Prot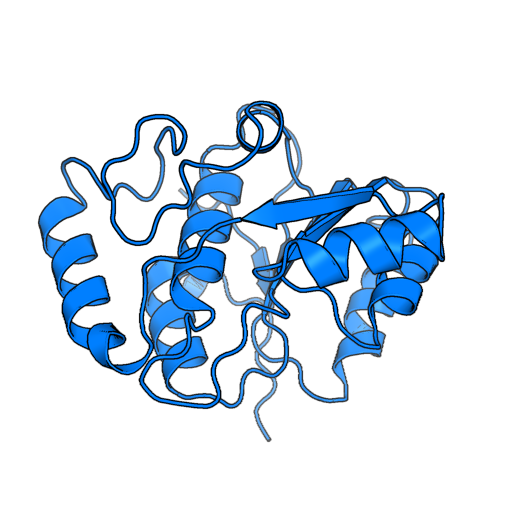ein AF-A0A0V0H587-F1 (afdb_monomer)

Mean predicted aligned error: 6.66 Å

Organism: Solanum chacoense (NCBI:txid4108)

Structure (mmCIF, N/CA/C/O backbone):
data_AF-A0A0V0H587-F1
#
_entry.id   AF-A0A0V0H587-F1
#
loop_
_atom_site.group_PDB
_atom_site.id
_atom_site.type_symbol
_atom_site.label_atom_id
_atom_site.label_alt_id
_atom_site.label_comp_id
_atom_site.label_asym_id
_atom_site.label_entity_id
_atom_site.label_seq_id
_atom_s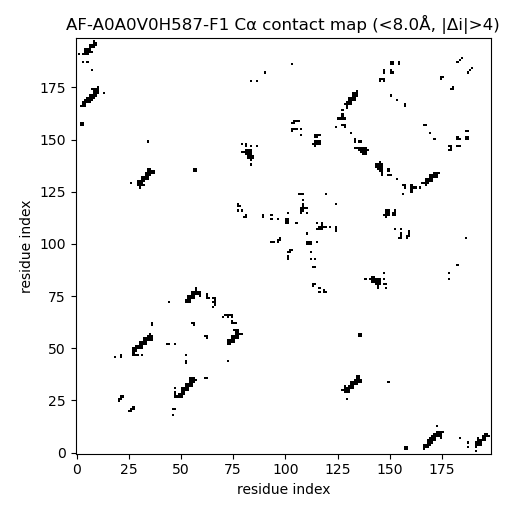ite.pdbx_PDB_ins_code
_atom_site.Cartn_x
_atom_site.Cartn_y
_atom_site.Cartn_z
_atom_site.occupancy
_atom_site.B_iso_or_equiv
_atom_site.auth_seq_id
_atom_site.auth_comp_id
_atom_site.auth_asym_id
_atom_site.auth_atom_id
_atom_site.pdbx_PDB_model_num
ATOM 1 N N . MET A 1 1 ? -12.923 -14.793 15.038 1.00 33.50 1 MET A N 1
ATOM 2 C CA . MET A 1 1 ? -12.479 -13.388 14.880 1.00 33.50 1 MET A CA 1
ATOM 3 C C . MET A 1 1 ? -10.941 -13.255 14.891 1.00 33.50 1 MET A C 1
ATOM 5 O O . MET A 1 1 ? -10.422 -12.288 15.423 1.00 33.50 1 MET A O 1
ATOM 9 N N . HIS A 1 2 ? -10.178 -14.203 14.321 1.00 40.53 2 HIS A N 1
ATOM 10 C CA . HIS A 1 2 ? -8.699 -14.188 14.331 1.00 40.53 2 HIS A CA 1
ATOM 11 C C . HIS A 1 2 ? -8.173 -14.490 12.919 1.00 40.53 2 HIS A C 1
ATOM 13 O O . HIS A 1 2 ? -7.944 -15.650 12.571 1.00 40.53 2 HIS A O 1
ATOM 19 N N . ARG A 1 3 ? -8.059 -13.468 12.065 1.00 47.78 3 ARG A N 1
ATOM 20 C CA . ARG A 1 3 ? -7.796 -13.643 10.622 1.00 47.78 3 ARG A CA 1
ATOM 21 C C . ARG A 1 3 ? -6.631 -12.812 10.081 1.00 47.78 3 ARG A C 1
ATOM 23 O O . ARG A 1 3 ? -6.662 -12.429 8.926 1.00 47.78 3 ARG A O 1
ATOM 30 N N . ILE A 1 4 ? -5.586 -12.566 10.869 1.00 46.72 4 ILE A N 1
ATOM 31 C CA . ILE A 1 4 ? -4.326 -12.048 10.319 1.00 46.72 4 ILE A CA 1
ATOM 32 C C . ILE A 1 4 ? -3.146 -12.780 10.979 1.00 46.72 4 ILE A C 1
ATOM 34 O O . ILE A 1 4 ? -3.256 -13.264 12.109 1.00 46.72 4 ILE A O 1
ATOM 38 N N . ARG A 1 5 ? -2.055 -12.988 10.237 1.00 48.75 5 ARG A N 1
ATOM 39 C CA . ARG A 1 5 ? -0.713 -13.208 10.793 1.00 48.75 5 ARG A CA 1
ATOM 40 C C . ARG A 1 5 ? 0.130 -12.039 10.303 1.00 48.75 5 ARG A C 1
ATOM 42 O O . ARG A 1 5 ? 0.472 -11.983 9.128 1.00 48.75 5 ARG A O 1
ATOM 49 N N . ILE A 1 6 ? 0.403 -11.099 11.194 1.00 48.78 6 ILE A N 1
ATOM 50 C CA . ILE A 1 6 ? 1.232 -9.935 10.911 1.00 48.78 6 ILE A CA 1
ATOM 51 C C . ILE A 1 6 ? 2.653 -10.226 11.362 1.00 48.78 6 ILE A C 1
ATOM 53 O O . ILE A 1 6 ? 2.891 -10.748 12.454 1.00 48.78 6 ILE A O 1
ATOM 57 N N . ILE A 1 7 ? 3.602 -9.881 10.502 1.00 49.56 7 ILE A N 1
ATOM 58 C CA . ILE A 1 7 ? 5.017 -9.846 10.844 1.00 49.56 7 ILE A CA 1
ATOM 59 C C . ILE A 1 7 ? 5.412 -8.369 10.746 1.00 49.56 7 ILE A C 1
ATOM 61 O O . ILE A 1 7 ? 5.624 -7.850 9.653 1.00 49.56 7 ILE A O 1
ATOM 65 N N . GLN A 1 8 ? 5.424 -7.671 11.885 1.00 42.44 8 GLN A N 1
ATOM 66 C CA . GLN A 1 8 ? 5.947 -6.304 11.991 1.00 42.44 8 GLN A CA 1
ATOM 67 C C . GLN A 1 8 ? 7.385 -6.337 12.505 1.00 42.44 8 GLN A C 1
ATOM 69 O O . GLN A 1 8 ? 7.787 -7.256 13.210 1.00 42.44 8 GLN A O 1
ATOM 74 N N . ASN A 1 9 ? 8.127 -5.288 12.170 1.00 37.44 9 ASN A N 1
ATOM 75 C CA . ASN A 1 9 ? 9.565 -5.121 12.352 1.00 37.44 9 ASN A CA 1
ATOM 76 C C . ASN A 1 9 ? 10.370 -6.036 11.452 1.00 37.44 9 ASN A C 1
ATOM 78 O O . ASN A 1 9 ? 10.747 -7.149 11.823 1.00 37.44 9 ASN A O 1
ATOM 82 N N . ILE A 1 10 ? 10.776 -5.497 10.316 1.00 45.25 10 ILE A N 1
ATOM 83 C CA . ILE A 1 10 ? 12.059 -5.920 9.804 1.00 45.25 10 ILE A CA 1
ATOM 84 C C . ILE A 1 10 ? 12.853 -4.648 9.440 1.00 45.25 10 ILE A C 1
ATOM 86 O O . ILE A 1 10 ? 12.312 -3.605 9.078 1.00 45.25 10 ILE A O 1
ATOM 90 N N . CYS A 1 11 ? 14.150 -4.658 9.677 1.00 32.50 11 CYS A N 1
ATOM 91 C CA . CYS A 1 11 ? 15.081 -3.689 9.115 1.00 32.50 11 CYS A CA 1
ATOM 92 C C . CYS A 1 11 ? 16.380 -4.442 8.920 1.00 32.50 11 CYS A C 1
ATOM 94 O O . CYS A 1 11 ? 16.818 -5.129 9.848 1.00 32.50 11 CYS A O 1
ATOM 96 N N . LEU A 1 12 ? 16.905 -4.369 7.691 1.00 34.72 12 LEU A N 1
ATOM 97 C CA . LEU A 1 12 ? 18.164 -4.922 7.164 1.00 34.72 12 LEU A CA 1
ATOM 98 C C . LEU A 1 12 ? 18.394 -6.442 7.322 1.00 34.72 12 LEU A C 1
ATOM 100 O O . LEU A 1 12 ? 19.061 -7.060 6.503 1.00 34.72 12 LEU A O 1
ATOM 104 N N . THR A 1 13 ? 17.736 -7.097 8.274 1.00 40.59 13 THR A N 1
ATOM 105 C CA . THR A 1 13 ? 17.520 -8.549 8.361 1.00 40.59 13 THR A CA 1
ATOM 106 C C . THR A 1 13 ? 16.272 -8.999 7.567 1.00 40.59 13 THR A C 1
ATOM 108 O O . THR A 1 13 ? 16.015 -10.199 7.455 1.00 40.59 13 THR A O 1
ATOM 111 N N . GLN A 1 14 ? 15.543 -8.038 6.966 1.00 49.62 14 GLN A N 1
ATOM 112 C CA . GLN A 1 14 ? 14.293 -8.113 6.172 1.00 49.62 14 GLN A CA 1
ATOM 113 C C . GLN A 1 14 ? 14.262 -9.216 5.115 1.00 49.62 14 GLN A C 1
ATOM 115 O O . GLN A 1 14 ? 13.432 -10.129 5.185 1.00 49.62 14 GLN A O 1
ATOM 120 N N . ILE A 1 15 ? 15.188 -9.144 4.155 1.00 57.91 15 ILE A N 1
ATOM 121 C CA . ILE A 1 15 ? 15.193 -10.021 2.985 1.00 57.91 15 ILE A CA 1
ATOM 122 C C . ILE A 1 15 ? 15.230 -11.470 3.439 1.00 57.91 15 ILE A C 1
ATOM 124 O O . ILE A 1 15 ? 14.500 -12.270 2.891 1.00 57.91 15 ILE A O 1
ATOM 128 N N . SER A 1 16 ? 15.984 -11.810 4.487 1.00 57.97 16 SER A N 1
ATOM 129 C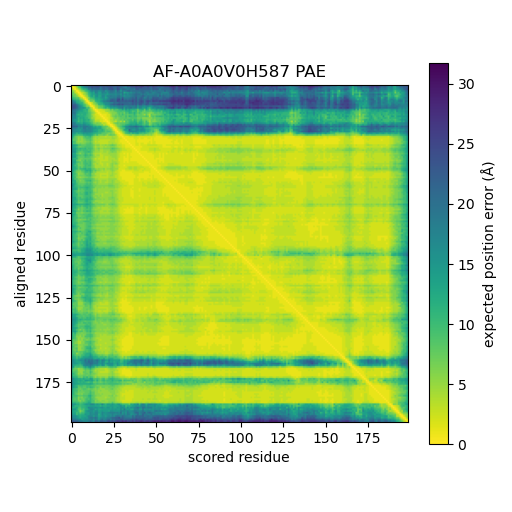 CA . SER A 1 16 ? 16.143 -13.198 4.928 1.00 57.97 16 SER A CA 1
ATOM 130 C C . SER A 1 16 ? 14.834 -13.874 5.356 1.00 57.97 16 SER A C 1
ATOM 132 O O . SER A 1 16 ? 14.651 -15.042 5.046 1.00 57.97 16 SER A O 1
ATOM 134 N N . ASN A 1 17 ? 13.893 -13.180 6.008 1.00 59.91 17 ASN A N 1
ATOM 135 C CA . ASN A 1 17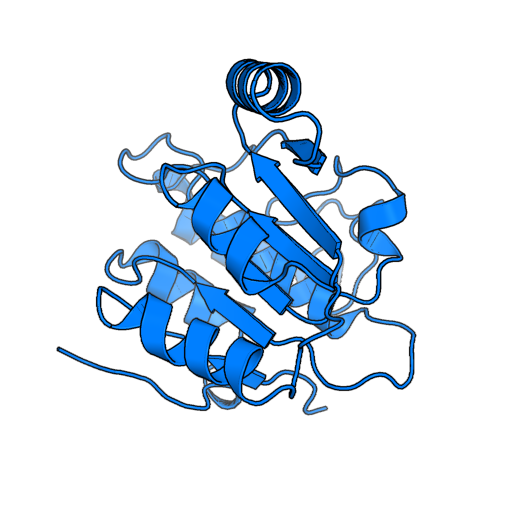 ? 12.627 -13.789 6.443 1.00 59.91 17 ASN A CA 1
ATOM 136 C C . ASN A 1 17 ? 11.626 -13.906 5.292 1.00 59.91 17 ASN A C 1
ATOM 138 O O . ASN A 1 17 ? 10.974 -14.942 5.154 1.00 59.91 17 ASN A O 1
ATOM 142 N N . ILE A 1 18 ? 11.537 -12.869 4.454 1.00 64.81 18 ILE A N 1
ATOM 143 C CA . ILE A 1 18 ? 10.732 -12.897 3.228 1.00 64.81 18 ILE A CA 1
ATOM 144 C C . ILE A 1 18 ? 11.288 -13.985 2.294 1.00 64.81 18 ILE A C 1
ATOM 146 O O . ILE A 1 18 ? 10.556 -14.882 1.882 1.00 64.81 18 ILE A O 1
ATOM 150 N N . LEU A 1 19 ? 12.605 -13.999 2.083 1.00 64.81 19 LEU A N 1
ATOM 151 C CA . LEU A 1 19 ? 13.360 -15.040 1.387 1.00 64.81 19 LEU A CA 1
ATOM 152 C C . LEU A 1 19 ? 13.107 -16.408 2.009 1.00 64.81 19 LEU A C 1
ATOM 154 O O . LEU A 1 19 ? 12.861 -17.332 1.261 1.00 64.81 19 LEU A O 1
ATOM 158 N N . LEU A 1 20 ? 13.113 -16.578 3.335 1.00 63.91 20 LEU A N 1
ATOM 159 C CA . LEU A 1 20 ? 12.808 -17.866 3.971 1.00 63.91 20 LEU A CA 1
ATOM 160 C C . LEU A 1 20 ? 11.366 -18.311 3.697 1.00 63.91 20 LEU A C 1
ATOM 162 O O . LEU A 1 20 ? 11.130 -19.507 3.538 1.00 63.91 20 LEU A O 1
ATOM 166 N N . MET A 1 21 ? 10.404 -17.387 3.633 1.00 66.69 21 MET A N 1
ATOM 167 C CA . MET A 1 21 ? 9.012 -17.712 3.310 1.00 66.69 21 MET A CA 1
ATOM 168 C C . MET A 1 21 ? 8.829 -18.094 1.835 1.00 66.69 21 MET A C 1
ATOM 170 O O . MET A 1 21 ? 8.158 -19.088 1.551 1.00 66.69 21 MET A O 1
ATOM 174 N N . PHE A 1 22 ? 9.483 -17.381 0.916 1.00 67.25 22 PHE A N 1
ATOM 175 C CA . PHE A 1 22 ? 9.479 -17.715 -0.512 1.00 67.25 22 PHE A CA 1
ATOM 176 C C . PHE A 1 22 ? 10.338 -18.960 -0.832 1.00 67.25 22 PHE A C 1
ATOM 178 O O . PHE A 1 22 ? 9.916 -19.822 -1.597 1.00 67.25 22 PHE A O 1
ATOM 185 N N . SER A 1 23 ? 11.491 -19.133 -0.177 1.00 62.59 23 SER A N 1
ATOM 186 C CA . SER A 1 23 ? 12.453 -20.235 -0.370 1.00 62.59 23 SER A CA 1
ATOM 187 C C . SER A 1 23 ? 11.968 -21.570 0.191 1.00 62.59 23 SER A C 1
ATOM 189 O O . SER A 1 23 ? 12.273 -22.613 -0.383 1.00 62.59 23 SER A O 1
ATOM 191 N N . LYS A 1 24 ? 11.183 -21.577 1.277 1.00 60.19 24 LYS A N 1
ATOM 192 C CA . LYS A 1 24 ? 10.608 -22.816 1.834 1.00 60.19 24 LYS A CA 1
ATOM 193 C C . LYS A 1 24 ? 9.411 -23.358 1.035 1.00 60.19 24 LYS A C 1
ATOM 195 O O . LYS A 1 24 ? 8.731 -24.251 1.531 1.00 60.19 24 LYS A O 1
ATOM 200 N N . ASN A 1 25 ? 9.130 -22.832 -0.165 1.00 54.84 25 ASN A N 1
ATOM 201 C CA . ASN A 1 25 ? 7.957 -23.167 -0.990 1.00 54.84 25 ASN A CA 1
ATOM 202 C C . ASN A 1 25 ? 6.599 -22.965 -0.290 1.00 54.84 25 ASN A C 1
ATOM 204 O O . ASN A 1 25 ? 5.584 -23.472 -0.755 1.00 54.84 25 ASN A O 1
ATOM 208 N N . VAL A 1 26 ? 6.548 -22.213 0.816 1.00 59.09 26 VAL A N 1
ATOM 209 C CA . VAL A 1 26 ? 5.287 -21.937 1.529 1.00 59.09 26 VAL A CA 1
ATOM 210 C C . VAL A 1 26 ? 4.417 -20.963 0.728 1.00 59.09 26 VAL A C 1
ATOM 212 O O . VAL A 1 26 ? 3.196 -21.004 0.830 1.00 59.09 26 VAL A O 1
ATOM 215 N N . LEU A 1 27 ? 5.049 -20.108 -0.082 1.00 63.34 27 LEU A N 1
ATOM 216 C CA . LEU A 1 27 ? 4.415 -19.046 -0.866 1.00 63.34 27 LEU A CA 1
ATOM 217 C C . LEU A 1 27 ? 4.931 -18.986 -2.314 1.00 63.34 27 LEU A C 1
ATOM 219 O O . LEU A 1 27 ? 4.861 -17.941 -2.947 1.00 63.34 27 LEU A O 1
ATOM 223 N N . SER A 1 28 ? 5.473 -20.081 -2.859 1.00 62.69 28 SER A N 1
ATOM 224 C CA . SER A 1 28 ? 6.119 -20.071 -4.185 1.00 62.69 28 SER A CA 1
ATOM 225 C C . SER A 1 28 ? 5.179 -19.758 -5.360 1.00 62.69 28 SER A C 1
ATOM 227 O O . SER A 1 28 ? 5.668 -19.496 -6.449 1.00 62.69 28 SER A O 1
ATOM 229 N N . LEU A 1 29 ? 3.859 -19.742 -5.156 1.00 77.75 29 LEU A N 1
ATOM 230 C CA . LEU A 1 29 ? 2.848 -19.323 -6.140 1.00 77.75 29 LEU A CA 1
ATOM 231 C C . LEU A 1 29 ? 1.977 -18.166 -5.613 1.00 77.75 29 LEU A C 1
ATOM 233 O O . LEU A 1 29 ? 0.810 -18.051 -5.978 1.00 77.75 29 LEU A O 1
ATOM 237 N N . ALA A 1 30 ? 2.511 -17.344 -4.707 1.00 85.38 30 ALA A N 1
ATOM 238 C CA . ALA A 1 30 ? 1.736 -16.307 -4.038 1.00 85.38 30 ALA A CA 1
ATOM 239 C C . ALA A 1 30 ? 1.354 -15.149 -4.967 1.00 85.38 30 ALA A C 1
ATOM 241 O O . ALA A 1 30 ? 2.113 -14.740 -5.856 1.00 85.38 30 ALA A O 1
ATOM 242 N N . ILE A 1 31 ? 0.194 -14.562 -4.677 1.00 93.06 31 ILE A N 1
ATOM 243 C CA . ILE A 1 31 ? -0.192 -13.250 -5.190 1.00 93.06 31 ILE A CA 1
ATOM 244 C C . ILE A 1 31 ? 0.318 -12.190 -4.205 1.00 93.06 31 ILE A C 1
ATOM 246 O O . ILE A 1 31 ? -0.230 -12.019 -3.110 1.00 93.06 31 ILE A O 1
ATOM 250 N N . LEU A 1 32 ? 1.402 -11.516 -4.590 1.00 94.38 32 LEU A N 1
ATOM 251 C CA . LEU A 1 32 ? 2.105 -10.505 -3.806 1.00 94.38 32 LEU A CA 1
ATOM 252 C C . LEU A 1 32 ? 1.705 -9.101 -4.268 1.00 94.38 32 LEU A C 1
ATOM 254 O O . LEU A 1 32 ? 1.907 -8.746 -5.429 1.00 94.38 32 LEU A O 1
ATOM 258 N N . LEU A 1 33 ? 1.204 -8.294 -3.336 1.00 96.94 33 LEU A N 1
ATOM 259 C CA . LEU A 1 33 ? 1.049 -6.853 -3.509 1.00 96.94 33 LEU A CA 1
ATOM 260 C C . LEU A 1 33 ? 2.203 -6.118 -2.832 1.00 96.94 33 LEU A C 1
ATOM 262 O O . LEU A 1 33 ? 2.507 -6.394 -1.672 1.00 96.94 33 LEU A O 1
ATOM 266 N N . VAL A 1 34 ? 2.800 -5.151 -3.517 1.00 96.81 34 VAL A N 1
ATOM 267 C CA . VAL A 1 34 ? 3.817 -4.263 -2.951 1.00 96.81 34 VAL A CA 1
ATOM 268 C C . VAL A 1 34 ? 3.353 -2.818 -3.088 1.00 96.81 34 VAL A C 1
ATOM 270 O O . VAL A 1 34 ? 3.154 -2.326 -4.194 1.00 96.81 34 VAL A O 1
ATOM 273 N N . PHE A 1 35 ? 3.191 -2.122 -1.966 1.00 97.06 35 PHE A N 1
ATOM 274 C CA . PHE A 1 35 ? 3.089 -0.666 -1.961 1.00 97.06 35 PHE A CA 1
ATOM 275 C C . PHE A 1 35 ? 4.505 -0.091 -1.971 1.00 97.06 35 PHE A C 1
ATOM 277 O O . PHE A 1 35 ? 5.275 -0.388 -1.063 1.00 97.06 35 PHE A O 1
ATOM 284 N N . GLY A 1 36 ? 4.824 0.735 -2.960 1.00 95.62 36 GLY A N 1
ATOM 285 C CA . GLY A 1 36 ? 6.117 1.367 -3.204 1.00 95.62 36 GLY A CA 1
ATOM 286 C C . GLY A 1 36 ? 6.925 0.687 -4.311 1.00 95.62 36 GLY A C 1
ATOM 287 O O . GLY A 1 36 ? 7.143 -0.524 -4.296 1.00 95.62 36 GLY A O 1
ATOM 288 N N . LEU A 1 37 ? 7.430 1.494 -5.242 1.00 95.62 37 LEU A N 1
ATOM 289 C CA . LEU A 1 37 ? 8.528 1.156 -6.136 1.00 95.62 37 LEU A CA 1
ATOM 290 C C . LEU A 1 37 ? 9.823 1.716 -5.546 1.00 95.62 37 LEU A C 1
ATOM 292 O O . LEU A 1 37 ? 10.004 2.925 -5.385 1.00 95.62 37 LEU A O 1
ATOM 296 N N . THR A 1 38 ? 10.758 0.824 -5.243 1.00 90.25 38 THR A N 1
ATOM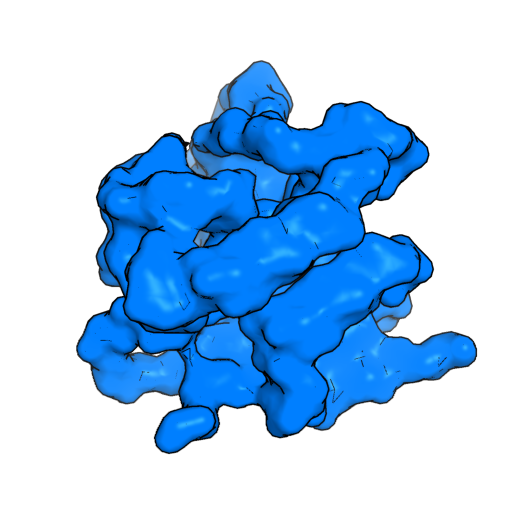 297 C CA . THR A 1 38 ? 12.064 1.173 -4.673 1.00 90.25 38 THR A CA 1
ATOM 298 C C . THR A 1 38 ? 13.195 0.514 -5.457 1.00 90.25 38 THR A C 1
ATOM 300 O O . THR A 1 38 ? 12.980 -0.196 -6.445 1.00 90.25 38 THR A O 1
ATOM 303 N N . HIS A 1 39 ? 14.435 0.728 -5.024 1.00 87.81 39 HIS A N 1
ATOM 304 C CA . HIS A 1 39 ? 15.590 0.032 -5.591 1.00 87.81 39 HIS A CA 1
ATOM 305 C C . HIS A 1 39 ? 15.526 -1.498 -5.389 1.00 87.81 39 HIS A C 1
ATOM 307 O O . HIS A 1 39 ? 16.206 -2.231 -6.105 1.00 87.81 39 HIS A O 1
ATOM 313 N N . GLU A 1 40 ? 14.673 -1.985 -4.479 1.00 89.25 40 GLU A N 1
ATOM 314 C CA . GLU A 1 40 ? 14.444 -3.408 -4.203 1.00 89.25 40 GLU A CA 1
ATOM 315 C C . GLU A 1 40 ? 13.312 -4.018 -5.057 1.00 89.25 40 GLU A C 1
ATOM 317 O O . GLU A 1 40 ? 13.055 -5.216 -4.973 1.00 89.25 40 GLU A O 1
ATOM 322 N N . THR A 1 41 ? 12.668 -3.249 -5.945 1.00 92.50 41 THR A N 1
ATOM 323 C CA . THR A 1 41 ? 11.563 -3.720 -6.815 1.00 92.50 41 THR A CA 1
ATOM 324 C C . THR A 1 41 ? 11.900 -5.027 -7.545 1.00 92.50 41 THR A C 1
ATOM 326 O O . THR A 1 41 ? 11.141 -5.997 -7.495 1.00 92.50 41 THR A O 1
ATOM 329 N N . LEU A 1 42 ? 13.073 -5.090 -8.186 1.00 93.12 42 LEU A N 1
ATOM 330 C CA . LEU A 1 42 ? 13.508 -6.286 -8.917 1.00 93.12 42 LEU A CA 1
ATOM 331 C C . LEU A 1 42 ? 13.807 -7.465 -7.988 1.00 93.12 42 LEU A C 1
ATOM 333 O O . LEU A 1 42 ? 13.586 -8.614 -8.367 1.00 93.12 42 LEU A O 1
ATOM 337 N N . LEU A 1 43 ? 14.274 -7.193 -6.767 1.00 89.50 43 LEU A N 1
ATOM 338 C CA . LEU A 1 43 ? 14.463 -8.225 -5.755 1.00 89.50 43 LEU A CA 1
ATOM 339 C C . LEU A 1 43 ? 13.111 -8.833 -5.370 1.00 89.50 43 LEU A C 1
ATOM 341 O O . LEU A 1 43 ? 12.970 -10.054 -5.408 1.00 89.50 43 LEU A O 1
ATOM 345 N N . TRP A 1 44 ? 12.101 -8.010 -5.070 1.00 90.06 44 TRP A N 1
ATOM 346 C CA . TRP A 1 44 ? 10.756 -8.493 -4.733 1.00 90.06 44 TRP A CA 1
ATOM 347 C C . TRP A 1 44 ? 10.136 -9.316 -5.866 1.00 90.06 44 TRP A C 1
ATOM 349 O O . TRP A 1 44 ? 9.555 -10.375 -5.618 1.00 90.06 44 TRP A O 1
ATOM 359 N N . LYS A 1 45 ? 10.322 -8.888 -7.121 1.00 91.81 45 LYS A N 1
ATOM 360 C CA . LYS A 1 45 ? 9.903 -9.657 -8.299 1.00 91.81 45 LYS A CA 1
ATOM 361 C C . LYS A 1 45 ? 10.638 -10.998 -8.408 1.00 91.81 45 LYS A C 1
ATOM 363 O O . LYS A 1 45 ? 9.990 -12.020 -8.618 1.00 91.81 45 LYS A O 1
ATOM 368 N N . ALA A 1 46 ? 11.960 -11.014 -8.240 1.00 89.81 46 ALA A N 1
ATOM 369 C CA . ALA A 1 46 ? 12.771 -12.227 -8.353 1.00 89.81 46 ALA A CA 1
ATOM 370 C C . ALA A 1 46 ? 12.478 -13.249 -7.239 1.00 89.81 46 ALA A C 1
ATOM 372 O O . ALA A 1 46 ? 12.439 -14.458 -7.485 1.00 89.81 46 ALA A O 1
ATOM 373 N N . LEU A 1 47 ? 12.223 -12.782 -6.013 1.00 86.56 47 LEU A N 1
ATOM 374 C CA . LEU A 1 47 ? 11.858 -13.648 -4.887 1.00 86.56 47 LEU A CA 1
ATOM 375 C C . LEU A 1 47 ? 10.540 -14.392 -5.129 1.00 86.56 47 LEU A C 1
ATOM 377 O O . LEU A 1 47 ? 10.420 -15.552 -4.740 1.00 86.56 47 LEU A O 1
ATOM 381 N N . ASN A 1 48 ? 9.595 -13.760 -5.828 1.00 89.50 48 ASN A N 1
ATOM 382 C CA . ASN A 1 48 ? 8.306 -14.339 -6.202 1.00 89.50 48 ASN A CA 1
ATOM 383 C C . ASN A 1 48 ? 8.235 -14.707 -7.701 1.00 89.50 48 ASN A C 1
ATOM 385 O O . ASN A 1 48 ? 7.196 -14.549 -8.335 1.00 89.50 48 ASN A O 1
ATOM 389 N N . HIS A 1 49 ? 9.337 -15.182 -8.292 1.00 87.19 49 HIS A N 1
ATOM 390 C CA . HIS A 1 49 ? 9.450 -15.423 -9.742 1.00 87.19 49 HIS A CA 1
ATOM 391 C C . HIS A 1 49 ? 8.418 -16.404 -10.332 1.00 87.19 49 HIS A C 1
ATOM 393 O O . HIS A 1 49 ? 8.132 -16.326 -11.523 1.00 87.19 49 HIS A O 1
ATOM 399 N N . ASN A 1 50 ? 7.859 -17.309 -9.522 1.00 87.62 50 ASN A N 1
ATOM 400 C CA . ASN A 1 50 ? 6.817 -18.256 -9.945 1.00 87.62 50 ASN A CA 1
ATOM 401 C C . ASN A 1 50 ? 5.387 -17.770 -9.628 1.00 87.62 50 ASN A C 1
ATOM 403 O O . ASN A 1 50 ? 4.421 -18.403 -10.049 1.00 87.62 50 ASN A O 1
ATOM 407 N N . GLY A 1 51 ? 5.243 -16.673 -8.880 1.00 90.94 51 GLY A N 1
ATOM 408 C CA . GLY A 1 51 ? 3.964 -16.071 -8.514 1.00 90.94 51 GLY A CA 1
ATOM 409 C C . GLY A 1 51 ? 3.661 -14.795 -9.302 1.00 90.94 51 GLY A C 1
ATOM 410 O O . GLY A 1 51 ? 4.379 -14.401 -10.225 1.00 90.94 51 GLY A O 1
ATOM 411 N N . ARG A 1 52 ? 2.576 -14.115 -8.917 1.00 94.38 52 ARG A N 1
ATOM 412 C CA . ARG A 1 52 ? 2.238 -12.783 -9.438 1.00 94.38 52 ARG A CA 1
ATOM 413 C C . ARG A 1 52 ? 2.674 -11.737 -8.423 1.00 94.38 52 ARG A C 1
ATOM 415 O O . ARG A 1 52 ? 2.276 -11.811 -7.265 1.00 94.38 52 ARG A O 1
ATOM 422 N N . THR A 1 53 ? 3.443 -10.753 -8.870 1.00 95.81 53 THR A N 1
ATOM 423 C CA . THR A 1 53 ? 3.823 -9.591 -8.060 1.00 95.81 53 THR A CA 1
ATOM 424 C C . THR A 1 53 ? 3.295 -8.343 -8.731 1.00 95.81 53 THR A C 1
ATOM 426 O O . THR A 1 53 ? 3.576 -8.137 -9.910 1.00 95.81 53 THR A O 1
ATOM 429 N N . VAL A 1 54 ? 2.555 -7.540 -7.976 1.00 97.44 54 VAL A N 1
ATOM 430 C CA . VAL A 1 54 ? 1.956 -6.287 -8.433 1.00 97.44 54 VAL A CA 1
ATOM 431 C C . VAL A 1 54 ? 2.453 -5.154 -7.552 1.00 97.44 54 VAL A C 1
ATOM 433 O O . VAL A 1 54 ? 2.455 -5.289 -6.328 1.00 97.44 54 VAL A O 1
ATOM 436 N N . PHE A 1 55 ? 2.862 -4.049 -8.165 1.00 97.75 55 PHE A N 1
ATOM 437 C CA . PHE A 1 55 ? 3.356 -2.867 -7.467 1.00 97.75 55 PHE A CA 1
ATOM 438 C C . PHE A 1 55 ? 2.347 -1.719 -7.563 1.00 97.75 55 PHE A C 1
ATOM 440 O O . PHE A 1 55 ? 1.700 -1.540 -8.593 1.00 97.75 55 PHE A O 1
ATOM 447 N N . ILE A 1 56 ? 2.229 -0.927 -6.499 1.00 97.31 56 ILE A N 1
ATOM 448 C CA . ILE A 1 56 ? 1.524 0.360 -6.503 1.00 97.31 56 ILE A CA 1
ATOM 449 C C . ILE A 1 56 ? 2.479 1.440 -6.003 1.00 97.31 56 ILE A C 1
ATOM 451 O O . ILE A 1 56 ? 3.027 1.279 -4.919 1.00 97.31 56 ILE A O 1
ATOM 455 N N . ASP A 1 57 ? 2.626 2.561 -6.704 1.00 96.69 57 ASP A N 1
ATOM 456 C CA . ASP A 1 57 ? 3.463 3.691 -6.270 1.00 96.69 57 ASP A CA 1
ATOM 457 C C . ASP A 1 57 ? 2.707 5.027 -6.284 1.00 96.69 57 ASP A C 1
ATOM 459 O O . ASP A 1 57 ? 1.730 5.197 -7.007 1.00 96.69 57 ASP A O 1
ATOM 463 N N . GLU A 1 58 ? 3.157 6.012 -5.503 1.00 95.19 58 GLU A N 1
ATOM 464 C CA . GLU A 1 58 ? 2.590 7.366 -5.561 1.00 95.19 58 GLU A CA 1
ATOM 465 C C . GLU A 1 58 ? 2.983 8.156 -6.824 1.00 95.19 58 GLU A C 1
ATOM 467 O O . GLU A 1 58 ? 2.397 9.201 -7.115 1.00 95.19 58 GLU A O 1
ATOM 472 N N . ASN A 1 59 ? 4.019 7.726 -7.553 1.00 95.50 59 ASN A N 1
ATOM 473 C CA . ASN A 1 59 ? 4.572 8.454 -8.687 1.00 95.50 59 ASN A CA 1
ATOM 474 C C . ASN A 1 59 ? 4.283 7.745 -10.014 1.00 95.50 59 ASN A C 1
ATOM 476 O O . ASN A 1 59 ? 5.054 6.902 -10.473 1.00 95.50 59 ASN A O 1
ATOM 480 N N . ARG A 1 60 ? 3.237 8.212 -10.703 1.00 95.56 60 ARG A N 1
ATOM 481 C CA . ARG A 1 60 ? 2.840 7.734 -12.038 1.00 95.56 60 ARG A CA 1
ATOM 482 C C . ARG A 1 60 ? 3.959 7.714 -13.077 1.00 95.56 60 ARG A C 1
ATOM 484 O O . ARG A 1 60 ? 4.015 6.818 -13.909 1.00 95.56 60 ARG A O 1
ATOM 491 N N . TYR A 1 61 ? 4.861 8.697 -13.043 1.00 96.81 61 TYR A N 1
ATOM 492 C CA . TYR A 1 61 ? 5.956 8.766 -14.011 1.00 96.81 61 TYR A CA 1
ATOM 493 C C . TYR A 1 61 ? 7.016 7.715 -13.706 1.00 96.81 61 TYR A C 1
ATOM 495 O O . TYR A 1 61 ? 7.625 7.174 -14.623 1.00 96.81 61 TYR A O 1
ATOM 503 N N . TYR A 1 62 ? 7.235 7.428 -12.422 1.00 95.75 62 TYR A N 1
ATOM 504 C CA . TYR A 1 62 ? 8.173 6.396 -12.015 1.00 95.75 62 TYR A CA 1
ATOM 505 C C . TYR A 1 62 ? 7.620 4.995 -12.280 1.00 95.75 62 TYR A C 1
ATOM 507 O O . TYR A 1 62 ? 8.365 4.161 -12.785 1.00 95.75 62 TYR A O 1
ATOM 515 N N . ALA A 1 63 ? 6.324 4.767 -12.039 1.00 96.44 63 ALA A N 1
ATOM 516 C CA . ALA A 1 63 ? 5.645 3.533 -12.431 1.00 96.44 63 ALA A CA 1
ATOM 517 C C . ALA A 1 63 ? 5.784 3.275 -13.940 1.00 96.44 63 ALA A C 1
ATOM 519 O O . ALA A 1 63 ? 6.366 2.264 -14.326 1.00 96.44 63 ALA A O 1
ATOM 520 N N . ALA A 1 64 ? 5.400 4.246 -14.778 1.00 96.62 64 ALA A N 1
ATOM 521 C CA . ALA A 1 64 ? 5.528 4.130 -16.232 1.00 96.62 64 ALA A CA 1
ATOM 522 C C . ALA A 1 64 ? 6.981 3.891 -16.689 1.00 96.62 64 ALA A C 1
ATOM 524 O O . ALA A 1 64 ? 7.233 3.052 -17.549 1.00 96.62 64 ALA A O 1
ATOM 525 N N . TYR A 1 65 ? 7.953 4.588 -16.086 1.00 96.62 65 TYR A N 1
ATOM 526 C CA . TYR A 1 65 ? 9.376 4.382 -16.377 1.00 96.62 65 TYR A CA 1
ATOM 527 C C . TYR A 1 65 ? 9.852 2.964 -16.028 1.00 96.62 65 TYR A C 1
ATOM 529 O O . TYR A 1 65 ? 10.647 2.378 -16.764 1.00 96.62 65 TYR A O 1
ATOM 537 N N . ILE A 1 66 ? 9.404 2.413 -14.895 1.00 96.88 66 ILE A N 1
ATOM 538 C CA . ILE A 1 66 ? 9.768 1.058 -14.474 1.00 96.88 66 ILE A CA 1
ATOM 539 C C . ILE A 1 66 ? 9.158 0.015 -15.411 1.00 96.88 66 ILE A C 1
ATOM 541 O O . ILE A 1 66 ? 9.883 -0.897 -15.802 1.00 96.88 66 ILE A O 1
ATOM 545 N N . GLU A 1 67 ? 7.894 0.163 -15.811 1.00 96.38 67 GLU A N 1
ATOM 546 C CA . GLU A 1 67 ? 7.243 -0.750 -16.764 1.00 96.38 67 GLU A CA 1
ATOM 547 C C . GLU A 1 67 ? 7.891 -0.697 -18.155 1.00 96.38 67 GLU A C 1
ATOM 549 O O . GLU A 1 67 ? 8.101 -1.735 -18.780 1.00 96.38 67 GLU A O 1
ATOM 554 N N . GLU A 1 68 ? 8.281 0.492 -18.631 1.00 96.75 68 GLU A N 1
ATOM 555 C CA . GLU A 1 68 ? 9.014 0.639 -19.897 1.00 96.75 68 GLU A CA 1
ATOM 556 C C . GLU A 1 68 ? 10.379 -0.061 -19.838 1.00 96.75 68 GLU A C 1
ATOM 558 O O . GLU A 1 68 ? 10.795 -0.734 -20.784 1.00 96.75 68 GLU A O 1
ATOM 563 N N . LYS A 1 69 ? 11.089 0.092 -18.716 1.00 97.12 69 LYS A N 1
ATOM 564 C CA . LYS A 1 69 ? 12.430 -0.468 -18.533 1.00 97.12 69 LYS A CA 1
ATOM 565 C C . LYS A 1 69 ? 12.422 -1.978 -18.279 1.00 97.12 69 LYS A C 1
ATOM 567 O O . LYS A 1 69 ? 13.363 -2.655 -18.695 1.00 97.12 69 LYS A O 1
ATOM 572 N N . TYR A 1 70 ? 11.405 -2.483 -17.587 1.00 96.69 70 TYR A N 1
ATOM 573 C CA . TYR A 1 70 ? 11.259 -3.880 -17.179 1.00 96.69 70 TYR A CA 1
ATOM 574 C C . TYR A 1 70 ? 9.833 -4.364 -17.498 1.00 96.69 70 TYR A C 1
ATOM 576 O O . TYR A 1 70 ? 8.965 -4.319 -16.624 1.00 96.69 70 TYR A O 1
ATOM 584 N N . PRO A 1 71 ? 9.573 -4.833 -18.735 1.00 94.19 71 PRO A N 1
ATOM 585 C CA . PRO A 1 71 ? 8.228 -5.196 -19.201 1.00 94.19 71 PRO A CA 1
ATOM 586 C C . PRO A 1 71 ? 7.534 -6.318 -18.411 1.00 94.19 71 PRO A C 1
ATOM 588 O O . PRO A 1 71 ? 6.340 -6.552 -18.575 1.00 94.19 71 PRO A O 1
ATOM 591 N N . GLU A 1 72 ? 8.272 -7.061 -17.586 1.00 93.12 72 GLU A N 1
ATOM 592 C CA . GLU A 1 72 ? 7.756 -8.093 -16.687 1.00 93.12 72 GLU A CA 1
ATOM 593 C C . GLU A 1 72 ? 7.223 -7.561 -15.343 1.00 93.12 72 GLU A C 1
ATOM 595 O O . GLU A 1 72 ? 6.682 -8.341 -14.542 1.00 93.12 72 GLU A O 1
ATOM 600 N N . ILE A 1 73 ? 7.434 -6.273 -15.059 1.00 96.69 73 ILE A N 1
ATOM 601 C CA . ILE A 1 73 ? 6.917 -5.594 -13.874 1.00 96.69 73 ILE A CA 1
ATOM 602 C C . ILE A 1 73 ? 5.506 -5.097 -14.169 1.00 96.69 73 ILE A C 1
ATOM 604 O O . ILE A 1 73 ? 5.280 -4.374 -15.128 1.00 96.69 73 ILE A O 1
ATOM 608 N N . GLU A 1 74 ? 4.567 -5.490 -13.312 1.00 96.81 74 GLU A N 1
ATOM 609 C CA . GLU A 1 74 ? 3.202 -4.973 -13.307 1.00 96.81 74 GLU A CA 1
ATOM 610 C C . GLU A 1 74 ? 3.120 -3.869 -12.244 1.00 96.81 74 GLU A C 1
ATOM 612 O O . GLU A 1 74 ? 3.195 -4.175 -11.047 1.00 96.81 74 GLU A O 1
ATOM 617 N N . ALA A 1 75 ? 3.003 -2.603 -12.656 1.00 97.25 75 ALA A N 1
ATOM 618 C CA . ALA A 1 75 ? 2.961 -1.469 -11.736 1.00 97.25 75 ALA A CA 1
ATOM 619 C C . ALA A 1 75 ? 1.781 -0.533 -12.020 1.00 97.25 75 ALA A C 1
ATOM 621 O O . ALA A 1 75 ? 1.407 -0.287 -13.157 1.00 97.25 75 ALA A O 1
ATOM 622 N N . TYR A 1 76 ? 1.207 0.024 -10.960 1.00 96.94 76 TYR A N 1
ATOM 623 C CA . TYR A 1 76 ? 0.132 1.008 -11.042 1.00 96.94 76 TYR A CA 1
ATOM 624 C C . TYR A 1 76 ? 0.472 2.215 -10.177 1.00 96.94 76 TYR A C 1
ATOM 626 O O . TYR A 1 76 ? 1.253 2.112 -9.228 1.00 96.94 76 TYR A O 1
ATOM 634 N N . ASP A 1 77 ? -0.129 3.359 -10.477 1.00 95.50 77 ASP A N 1
ATOM 635 C CA . ASP A 1 77 ? -0.088 4.515 -9.595 1.00 95.50 77 ASP A CA 1
ATOM 636 C C . ASP A 1 77 ? -1.357 4.653 -8.757 1.00 95.50 77 ASP A C 1
ATOM 638 O O . ASP A 1 77 ? -2.427 4.162 -9.118 1.00 95.50 77 ASP A O 1
ATOM 642 N N . VAL A 1 78 ? -1.219 5.313 -7.610 1.00 95.50 78 VAL A N 1
ATOM 643 C CA . VAL A 1 78 ? -2.336 5.688 -6.740 1.00 95.50 78 VAL A CA 1
ATOM 644 C C . VAL A 1 78 ? -2.100 7.075 -6.160 1.00 95.50 78 VAL A C 1
ATOM 646 O O . VAL A 1 78 ? -0.956 7.461 -5.892 1.00 95.50 78 VAL A O 1
ATOM 649 N N . GLN A 1 79 ? -3.170 7.832 -5.919 1.00 93.94 79 GLN A N 1
ATOM 650 C CA . GLN A 1 79 ? -3.055 9.122 -5.254 1.00 93.94 79 GLN A CA 1
ATOM 651 C C . GLN A 1 79 ? -3.271 8.995 -3.750 1.00 93.94 79 GLN A C 1
ATOM 653 O O . GLN A 1 79 ? -4.367 8.758 -3.252 1.00 93.94 79 GLN A O 1
ATOM 658 N N . TYR A 1 80 ? -2.212 9.255 -2.990 1.00 95.25 80 TYR A N 1
ATOM 659 C CA . TYR A 1 80 ? -2.325 9.389 -1.544 1.00 95.25 80 TYR A CA 1
ATOM 660 C C . TYR A 1 80 ? -2.746 10.810 -1.169 1.00 95.25 80 TYR A C 1
ATOM 662 O O . TYR A 1 80 ? -2.070 11.783 -1.500 1.00 95.25 80 TYR A O 1
ATOM 670 N N . THR A 1 81 ? -3.841 10.925 -0.423 1.00 94.44 81 THR A N 1
ATOM 671 C CA . THR A 1 81 ? -4.391 12.210 0.045 1.00 94.44 81 THR A CA 1
ATOM 672 C C . THR A 1 81 ? -4.051 12.519 1.505 1.00 94.44 81 THR A C 1
ATOM 674 O O . THR A 1 81 ? -4.446 13.558 2.038 1.00 94.44 81 THR A O 1
ATOM 677 N N . THR A 1 82 ? -3.317 11.626 2.170 1.00 96.25 82 THR A N 1
ATOM 678 C CA . THR A 1 82 ? -2.871 11.786 3.556 1.00 96.25 82 THR A CA 1
ATOM 679 C C . THR A 1 82 ? -1.578 12.573 3.657 1.00 96.25 82 THR A C 1
ATOM 681 O O . THR A 1 82 ? -0.830 12.705 2.692 1.00 96.25 82 THR A O 1
ATOM 684 N N . LYS A 1 83 ? -1.290 13.064 4.863 1.00 96.81 83 LYS A N 1
ATOM 685 C CA . LYS A 1 83 ? 0.005 13.642 5.222 1.00 96.81 83 LYS A CA 1
ATOM 686 C C . LYS A 1 83 ? 0.457 13.099 6.563 1.00 96.81 83 LYS A C 1
ATOM 688 O O . LYS A 1 83 ? -0.368 12.951 7.463 1.00 96.81 83 LYS A O 1
ATOM 693 N N . LEU A 1 84 ? 1.756 12.870 6.741 1.00 94.94 84 LEU A N 1
ATOM 694 C CA . LEU A 1 84 ? 2.320 12.448 8.030 1.00 94.94 84 LEU A CA 1
ATOM 695 C C . LEU A 1 84 ? 1.924 13.370 9.187 1.00 94.94 84 LEU A C 1
ATOM 697 O O . LEU A 1 84 ? 1.623 12.889 10.280 1.00 94.94 84 LEU A O 1
ATOM 701 N N . SER A 1 85 ? 1.902 14.683 8.951 1.00 96.19 85 SER A N 1
ATOM 702 C CA . SER A 1 85 ? 1.507 15.681 9.951 1.00 96.19 85 SER A CA 1
ATOM 703 C C . SER A 1 85 ? 0.071 15.500 10.456 1.00 96.19 85 SER A C 1
ATOM 705 O O . SER A 1 85 ? -0.225 15.865 11.592 1.00 96.19 85 SER A O 1
ATOM 707 N N . GLU A 1 86 ? -0.799 14.876 9.660 1.00 96.94 86 GLU A N 1
ATOM 708 C CA . GLU A 1 86 ? -2.215 14.647 9.963 1.00 96.94 86 GLU A CA 1
ATOM 709 C C . GLU A 1 86 ? -2.461 13.326 10.717 1.00 96.94 86 GLU A C 1
ATOM 711 O O . GLU A 1 86 ? -3.603 13.023 11.059 1.00 96.94 86 GLU A O 1
ATOM 716 N N . MET A 1 87 ? -1.420 12.534 11.024 1.00 95.88 87 MET A N 1
ATOM 717 C CA . MET A 1 87 ? -1.546 11.182 11.603 1.00 95.88 87 MET A CA 1
ATOM 718 C C . MET A 1 87 ? -2.546 11.103 12.765 1.00 95.88 87 MET A C 1
ATOM 720 O O . MET A 1 87 ? -3.408 10.226 12.790 1.00 95.88 87 MET A O 1
ATOM 724 N N . LYS A 1 88 ? -2.420 11.994 13.756 1.00 96.50 88 LYS A N 1
ATOM 725 C CA . LYS A 1 88 ? -3.265 11.953 14.961 1.00 96.50 88 LYS A CA 1
ATOM 726 C C . LYS A 1 88 ? -4.741 12.153 14.624 1.00 96.50 88 LYS A C 1
ATOM 728 O O . LYS A 1 88 ? -5.591 11.465 15.181 1.00 96.50 88 LYS A O 1
ATOM 733 N N . GLU A 1 89 ? -5.019 13.077 13.714 1.00 97.19 89 GLU A N 1
ATOM 734 C CA . GLU A 1 89 ? -6.369 13.430 13.285 1.00 97.19 89 GLU A CA 1
ATOM 735 C C . GLU A 1 89 ? -6.979 12.311 12.432 1.00 97.19 89 GLU A C 1
ATOM 737 O O . GLU A 1 89 ? -8.122 11.919 12.648 1.00 97.19 89 GLU A O 1
ATOM 742 N N . LEU A 1 90 ? -6.177 11.702 11.551 1.00 96.94 90 LEU A N 1
ATOM 743 C CA . LEU A 1 90 ? -6.571 10.541 10.749 1.00 96.94 90 LEU A CA 1
ATOM 744 C C . LEU A 1 90 ? -6.949 9.337 11.623 1.00 96.94 90 LEU A C 1
ATOM 746 O O . LEU A 1 90 ? -7.999 8.730 11.417 1.00 96.94 90 LEU A O 1
ATOM 750 N N . ILE A 1 91 ? -6.132 9.008 12.630 1.00 95.69 91 ILE A N 1
ATOM 751 C CA . ILE A 1 91 ? -6.433 7.917 13.571 1.00 95.69 91 ILE A CA 1
ATOM 752 C C . ILE A 1 91 ? -7.714 8.218 14.360 1.00 95.69 91 ILE A C 1
ATOM 754 O O . ILE A 1 91 ? -8.546 7.328 14.540 1.00 95.69 91 ILE A O 1
ATOM 758 N N . ALA A 1 92 ? -7.885 9.456 14.832 1.00 96.31 92 ALA A N 1
ATOM 759 C CA . ALA A 1 92 ? -9.090 9.860 15.550 1.00 96.31 92 ALA A CA 1
ATOM 760 C C . ALA A 1 92 ? -10.345 9.729 14.669 1.00 96.31 92 ALA A C 1
ATOM 762 O O . ALA A 1 92 ? -11.327 9.128 15.103 1.00 96.31 92 ALA A O 1
ATOM 763 N N . GLY A 1 93 ? -10.275 10.189 13.415 1.00 95.12 93 GLY A N 1
ATOM 764 C CA . GLY A 1 93 ? -11.370 10.083 12.449 1.00 95.12 93 GLY A CA 1
ATOM 765 C C . GLY A 1 93 ? -11.766 8.635 12.156 1.00 95.12 93 GLY A C 1
ATOM 766 O O . GLY A 1 93 ? -12.952 8.308 12.152 1.00 95.12 93 GLY A O 1
ATOM 767 N N . VAL A 1 94 ? -10.793 7.726 12.014 1.00 94.06 94 VAL A N 1
ATOM 768 C CA . VAL A 1 94 ? -11.085 6.289 11.866 1.00 94.06 94 VAL A CA 1
ATOM 769 C C . VAL A 1 94 ? -11.817 5.738 13.086 1.00 94.06 94 VAL A C 1
ATOM 771 O O . VAL A 1 94 ? -12.801 5.018 12.926 1.00 94.06 94 VAL A O 1
ATOM 774 N N . LYS A 1 95 ? -11.374 6.079 14.303 1.00 92.62 95 LYS A N 1
ATOM 775 C CA . LYS A 1 95 ? -12.008 5.611 15.548 1.00 92.62 95 LYS A CA 1
ATOM 776 C C . LYS A 1 95 ? -13.447 6.094 15.680 1.00 92.62 95 LYS A C 1
ATOM 778 O O . LYS A 1 95 ? -14.308 5.320 16.092 1.00 92.62 95 LYS A O 1
ATOM 783 N N . GLU A 1 96 ? -13.709 7.344 15.317 1.00 94.44 96 GLU A N 1
ATOM 784 C CA . GLU A 1 96 ? -15.054 7.920 15.326 1.00 94.44 96 GLU A CA 1
ATOM 785 C C . GLU A 1 96 ? -15.967 7.233 14.302 1.00 94.44 96 GLU A C 1
ATOM 787 O O . GLU A 1 96 ? -17.102 6.863 14.608 1.00 94.44 96 GLU A O 1
ATOM 792 N N . GLN A 1 97 ? -15.446 6.977 13.102 1.00 92.12 97 GLN A N 1
ATOM 793 C CA . GLN A 1 97 ? -16.217 6.424 11.991 1.00 92.12 97 GLN A CA 1
ATOM 794 C C . GLN A 1 97 ? -16.203 4.891 11.920 1.00 92.12 97 GLN A C 1
ATOM 796 O O . GLN A 1 97 ? -16.808 4.320 11.013 1.00 92.12 97 GLN A O 1
ATOM 801 N N . VAL A 1 98 ? -15.569 4.194 12.871 1.00 89.06 98 VAL A N 1
ATOM 802 C CA . VAL A 1 98 ? -15.367 2.731 12.828 1.00 89.06 98 VAL A CA 1
ATOM 803 C C . VAL A 1 98 ? -16.674 1.934 12.768 1.00 89.06 98 VAL A C 1
ATOM 805 O O . VAL A 1 98 ? -16.708 0.816 12.259 1.00 89.06 98 VAL A O 1
ATOM 808 N N . ARG A 1 99 ? -17.772 2.497 13.289 1.00 86.12 99 ARG A N 1
ATOM 809 C CA . ARG A 1 99 ? -19.107 1.873 13.254 1.00 86.12 99 ARG A CA 1
ATOM 810 C C . ARG A 1 99 ? -19.867 2.150 11.950 1.00 86.12 99 ARG A C 1
ATOM 812 O O . ARG A 1 99 ? -20.845 1.456 11.678 1.00 86.12 99 ARG A O 1
ATOM 819 N N . ASN A 1 100 ? -19.377 3.078 11.126 1.00 86.06 100 ASN A N 1
ATOM 820 C CA . ASN A 1 100 ? -20.015 3.562 9.902 1.00 86.06 100 ASN A CA 1
ATOM 821 C C . ASN A 1 100 ? -19.099 3.340 8.685 1.00 86.06 100 ASN A C 1
ATOM 823 O O . ASN A 1 100 ? -19.121 2.239 8.133 1.00 86.06 100 ASN A O 1
ATOM 827 N N . GLU A 1 101 ? -18.301 4.341 8.303 1.00 82.62 101 GLU A N 1
ATOM 828 C CA . GLU A 1 101 ? -17.527 4.369 7.051 1.00 82.62 101 GLU A CA 1
ATOM 829 C C . GLU A 1 101 ? -16.140 3.713 7.169 1.00 82.62 101 GLU A C 1
ATOM 831 O O . GLU A 1 101 ? -15.713 3.006 6.267 1.00 82.62 101 GLU A O 1
ATOM 836 N N . CYS A 1 102 ? -15.434 3.846 8.298 1.00 91.56 102 CYS A N 1
ATOM 837 C CA . CYS A 1 102 ? -14.058 3.345 8.460 1.00 91.56 102 CYS A CA 1
ATOM 838 C C . CYS A 1 102 ? -13.982 1.962 9.142 1.00 91.56 102 CYS A C 1
ATOM 840 O O . CYS A 1 102 ? -13.257 1.769 10.122 1.00 91.56 102 CYS A O 1
ATOM 842 N N . LYS A 1 103 ? -14.745 0.976 8.662 1.00 90.56 103 LYS A N 1
ATOM 843 C CA . LYS A 1 103 ? -14.802 -0.363 9.286 1.00 90.56 103 LYS A CA 1
ATOM 844 C C . LYS A 1 103 ? -13.555 -1.216 8.978 1.00 90.56 103 LYS A C 1
ATOM 846 O O . LYS A 1 103 ? -13.041 -1.173 7.864 1.00 90.56 103 LYS A O 1
ATOM 851 N N . PRO A 1 104 ? -13.110 -2.103 9.891 1.00 87.56 104 PRO A N 1
ATOM 852 C CA . PRO A 1 104 ? -12.023 -3.050 9.600 1.00 87.56 104 PRO A CA 1
ATOM 853 C C . PRO A 1 104 ? -12.337 -4.059 8.482 1.00 87.56 104 PRO A C 1
ATOM 855 O O . PRO A 1 104 ? -11.423 -4.612 7.878 1.00 87.56 104 PRO A O 1
ATOM 858 N N . VAL A 1 105 ? -13.623 -4.331 8.241 1.00 89.44 105 VAL A N 1
ATOM 859 C CA . VAL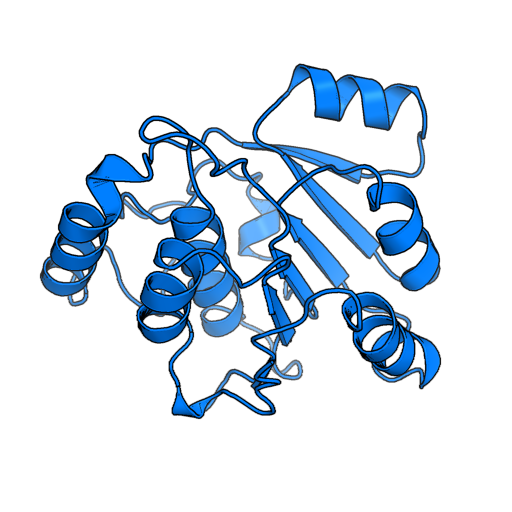 A 1 105 ? -14.131 -5.126 7.115 1.00 89.44 105 VAL A CA 1
ATOM 860 C C . VAL A 1 105 ? -15.109 -4.239 6.361 1.00 89.44 105 VAL A C 1
ATOM 862 O O . VAL A 1 105 ? -16.127 -3.839 6.928 1.00 89.44 105 VAL A O 1
ATOM 865 N N . GLN A 1 106 ? -14.785 -3.907 5.117 1.00 90.69 106 GLN A N 1
ATOM 866 C CA . GLN A 1 106 ? -15.564 -2.982 4.297 1.00 90.69 106 GLN A CA 1
ATOM 867 C C . GLN A 1 106 ? -15.223 -3.135 2.816 1.00 90.69 106 GLN A C 1
ATOM 869 O O . GLN A 1 106 ? -14.198 -3.714 2.461 1.00 90.69 106 GLN A O 1
ATOM 874 N N . ASN A 1 107 ? -16.073 -2.571 1.959 1.00 90.56 107 ASN A N 1
ATOM 875 C CA . ASN A 1 107 ? -15.754 -2.407 0.551 1.00 90.56 107 ASN A CA 1
ATOM 876 C C . ASN A 1 107 ? -15.011 -1.080 0.353 1.00 90.56 107 ASN A C 1
ATOM 878 O O . ASN A 1 107 ? -15.621 -0.018 0.444 1.00 90.56 107 ASN A O 1
ATOM 882 N N . LEU A 1 108 ? -13.707 -1.155 0.088 1.00 93.12 108 LEU A N 1
ATOM 883 C CA . LEU A 1 108 ? -12.869 0.027 -0.117 1.00 93.12 108 LEU A CA 1
ATOM 884 C C . LEU A 1 108 ? -13.256 0.826 -1.365 1.00 93.12 108 LEU A C 1
ATOM 886 O O . LEU A 1 108 ? -13.124 2.040 -1.330 1.00 93.12 108 LEU A O 1
ATOM 890 N N . LEU A 1 109 ? -13.796 0.186 -2.409 1.00 91.12 109 LEU A N 1
ATOM 891 C CA . LEU A 1 109 ? -14.197 0.861 -3.652 1.00 91.12 109 LEU A CA 1
ATOM 892 C C . LEU A 1 109 ? -15.251 1.959 -3.424 1.00 91.12 109 LEU A C 1
ATOM 894 O O . LEU A 1 109 ? -15.318 2.919 -4.180 1.00 91.12 109 LEU A O 1
ATOM 898 N N . PHE A 1 110 ? -16.076 1.814 -2.385 1.00 88.56 110 PHE A N 1
ATOM 899 C CA . PHE A 1 110 ? -17.118 2.778 -2.014 1.00 88.56 110 PHE A CA 1
ATOM 900 C C . PHE A 1 110 ? -16.884 3.366 -0.620 1.00 88.56 110 PHE A C 1
ATOM 902 O O . PHE A 1 110 ? -17.826 3.821 0.023 1.00 88.56 110 PHE A O 1
ATOM 909 N N . SER A 1 111 ? -15.654 3.273 -0.109 1.00 89.69 111 SER A N 1
ATOM 910 C CA . SER A 1 111 ? -15.319 3.798 1.208 1.00 89.69 111 SER A CA 1
ATOM 911 C C . SER A 1 111 ? -15.047 5.293 1.124 1.00 89.69 111 SER A C 1
ATOM 913 O O . SER A 1 111 ? -14.229 5.738 0.320 1.00 89.69 111 SER A O 1
ATOM 915 N N . GLU A 1 112 ? -15.678 6.046 2.019 1.00 89.94 112 GLU A N 1
ATOM 916 C CA . GLU A 1 112 ? -15.379 7.461 2.275 1.00 89.94 112 GLU A CA 1
ATOM 917 C C . GLU A 1 112 ? -14.314 7.628 3.378 1.00 89.94 112 GLU A C 1
ATOM 919 O O . GLU A 1 112 ? -14.035 8.730 3.857 1.00 89.94 112 GLU A O 1
ATOM 924 N N . CYS A 1 113 ? -13.706 6.526 3.831 1.00 94.31 113 CYS A N 1
ATOM 925 C CA . CYS A 1 113 ? -12.676 6.575 4.853 1.00 94.31 113 CYS A CA 1
ATOM 926 C C . CYS A 1 113 ? -11.396 7.209 4.297 1.00 94.31 113 CYS A C 1
ATOM 928 O O . CYS A 1 113 ? -10.749 6.627 3.434 1.00 94.31 113 CYS A O 1
ATOM 930 N N . LYS A 1 114 ? -10.952 8.341 4.860 1.00 94.12 114 LYS A N 1
ATOM 931 C CA . LYS A 1 114 ? -9.762 9.081 4.381 1.00 94.12 114 LYS A CA 1
ATOM 932 C C . LYS A 1 114 ? -8.463 8.249 4.325 1.00 94.12 114 LYS A C 1
ATOM 934 O O . LYS A 1 114 ? -7.565 8.578 3.558 1.00 94.12 114 LYS A O 1
ATOM 939 N N . LEU A 1 115 ? -8.337 7.189 5.134 1.00 95.81 115 LEU A N 1
ATOM 940 C CA . LEU A 1 115 ? -7.192 6.262 5.077 1.00 95.81 115 LEU A CA 1
ATOM 941 C C . LEU A 1 115 ? -7.355 5.123 4.054 1.00 95.81 115 LEU A C 1
ATOM 943 O O . LEU A 1 115 ? -6.381 4.438 3.747 1.00 95.81 115 LEU A O 1
ATOM 947 N N . GLY A 1 116 ? -8.570 4.860 3.578 1.00 95.50 116 GLY A N 1
ATOM 948 C CA . GLY A 1 116 ? -8.840 3.814 2.600 1.00 95.50 116 GLY A CA 1
ATOM 949 C C . GLY A 1 116 ? -8.509 4.290 1.192 1.00 95.50 116 GLY A C 1
ATOM 950 O O . GLY A 1 116 ? -9.051 5.291 0.740 1.00 95.50 116 GLY A O 1
ATOM 951 N N . LEU A 1 117 ? -7.645 3.561 0.487 1.00 96.31 117 LEU A N 1
ATOM 952 C CA . LEU A 1 117 ? -7.412 3.800 -0.937 1.00 96.31 117 LEU A CA 1
ATOM 953 C C . LEU A 1 117 ? -8.597 3.237 -1.732 1.00 96.31 117 LEU A C 1
ATOM 955 O O . LEU A 1 117 ? -8.763 2.015 -1.820 1.00 96.31 117 LEU A O 1
ATOM 959 N N . ASN A 1 118 ? -9.429 4.127 -2.272 1.00 93.50 118 ASN A N 1
ATOM 960 C CA . ASN A 1 118 ? -10.640 3.808 -3.039 1.00 93.50 118 ASN A CA 1
ATOM 961 C C . ASN A 1 118 ? -10.479 4.028 -4.560 1.00 93.50 118 ASN A C 1
ATOM 963 O O . ASN A 1 118 ? -11.393 3.736 -5.327 1.00 93.50 118 ASN A O 1
ATOM 967 N N . ASP A 1 119 ? -9.305 4.490 -4.991 1.00 91.75 119 ASP A N 1
ATOM 968 C CA . ASP A 1 119 ? -8.924 4.801 -6.371 1.00 91.75 119 ASP A CA 1
ATOM 969 C C . ASP A 1 119 ? -8.004 3.737 -7.002 1.00 91.75 119 ASP A C 1
ATOM 971 O O . ASP A 1 119 ? -7.391 3.974 -8.042 1.00 91.75 119 ASP A O 1
ATOM 975 N N . LEU A 1 120 ? -7.916 2.541 -6.407 1.00 93.38 120 LEU A N 1
ATOM 976 C CA . LEU A 1 120 ? -7.181 1.421 -6.998 1.00 93.38 120 LEU A CA 1
ATOM 977 C C . LEU A 1 120 ? -7.982 0.790 -8.147 1.00 93.38 120 LEU A C 1
ATOM 979 O O . LEU A 1 120 ? -9.217 0.815 -8.132 1.00 93.38 120 LEU A O 1
ATOM 983 N N . PRO A 1 121 ? -7.322 0.131 -9.119 1.00 92.56 121 PRO A N 1
ATOM 984 C CA . PRO A 1 121 ? -8.037 -0.617 -10.146 1.00 92.56 121 PRO A CA 1
ATOM 985 C C . PRO A 1 121 ? -8.988 -1.642 -9.513 1.00 92.56 121 PRO A C 1
ATOM 987 O O . PRO A 1 121 ? -8.572 -2.414 -8.653 1.00 92.56 121 PRO A O 1
ATOM 990 N N . ASN A 1 122 ? -10.245 -1.704 -9.972 1.00 91.38 122 ASN A N 1
ATOM 991 C CA . ASN A 1 122 ? -11.321 -2.489 -9.337 1.00 91.38 122 ASN A CA 1
ATOM 992 C C . ASN A 1 122 ? -10.936 -3.934 -8.971 1.00 91.38 122 ASN A C 1
ATOM 994 O O . ASN A 1 122 ? -11.374 -4.456 -7.948 1.00 91.38 122 ASN A O 1
ATOM 998 N N . GLN A 1 123 ? -10.100 -4.578 -9.792 1.00 90.00 123 GLN A N 1
ATOM 999 C CA . GLN A 1 123 ? -9.615 -5.936 -9.542 1.00 90.00 123 GLN A CA 1
ATOM 1000 C C . GLN A 1 123 ? -8.874 -6.083 -8.200 1.00 90.00 123 GLN A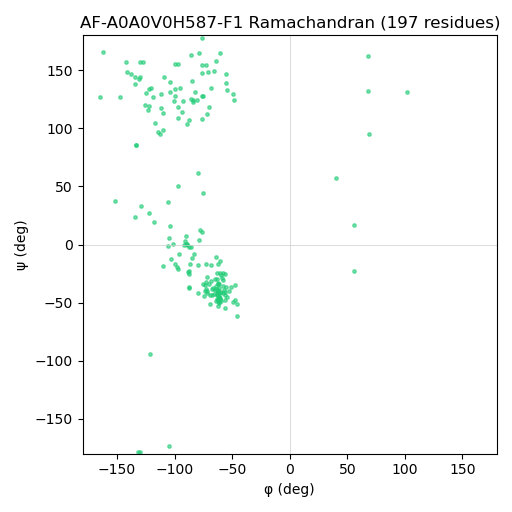 C 1
ATOM 1002 O O . GLN A 1 123 ? -8.949 -7.140 -7.586 1.00 90.00 123 GLN A O 1
ATOM 1007 N N . PHE A 1 124 ? -8.206 -5.040 -7.699 1.00 93.19 124 PHE A N 1
ATOM 1008 C CA . PHE A 1 124 ? -7.410 -5.092 -6.467 1.00 93.19 124 PHE A CA 1
ATOM 1009 C C . PHE A 1 124 ? -8.252 -5.403 -5.229 1.00 93.19 124 PHE A C 1
ATOM 1011 O O . PHE A 1 124 ? -7.750 -6.035 -4.299 1.00 93.19 124 PHE A O 1
ATOM 1018 N N . TYR A 1 125 ? -9.523 -4.995 -5.234 1.00 92.62 125 TYR A N 1
ATOM 1019 C CA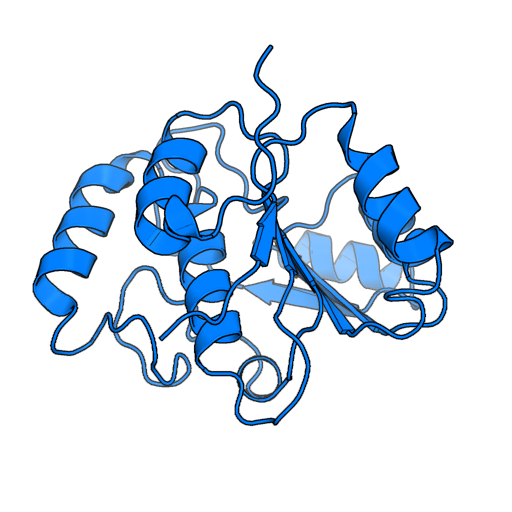 . TYR A 1 125 ? -10.467 -5.236 -4.142 1.00 92.62 125 TYR A CA 1
ATOM 1020 C C . TYR A 1 125 ? -11.054 -6.653 -4.151 1.00 92.62 125 TYR A C 1
ATOM 1022 O O . TYR A 1 125 ? -11.590 -7.101 -3.140 1.00 92.62 125 TYR A O 1
ATOM 1030 N N . GLU A 1 126 ? -10.946 -7.358 -5.278 1.00 89.75 126 GLU A N 1
ATOM 1031 C CA . GLU A 1 126 ? -11.447 -8.726 -5.459 1.00 89.75 126 GLU A CA 1
ATOM 1032 C C . GLU A 1 126 ? -10.322 -9.774 -5.413 1.00 89.75 126 GLU A C 1
ATOM 1034 O O . GLU A 1 126 ? -10.592 -10.971 -5.315 1.00 89.75 126 GLU A O 1
ATOM 1039 N N . VAL A 1 127 ? -9.056 -9.345 -5.469 1.00 91.50 127 VAL A N 1
ATOM 1040 C CA . VAL A 1 127 ? -7.899 -10.237 -5.363 1.00 91.50 127 VAL A CA 1
ATOM 1041 C C . VAL A 1 127 ? -7.693 -10.683 -3.916 1.00 91.50 127 VAL A C 1
ATOM 1043 O O . VAL A 1 127 ? -7.542 -9.898 -2.981 1.00 91.50 127 VAL A O 1
ATOM 1046 N N . ASP A 1 128 ? -7.598 -11.996 -3.761 1.00 90.06 128 ASP A N 1
ATOM 1047 C CA . ASP A 1 128 ? -7.350 -12.702 -2.513 1.00 90.06 128 ASP A CA 1
ATOM 1048 C C . ASP A 1 128 ? -5.844 -12.668 -2.143 1.00 90.06 128 ASP A C 1
ATOM 1050 O O . ASP A 1 128 ? -5.208 -13.715 -2.039 1.00 90.06 128 ASP A O 1
ATOM 1054 N N . TRP A 1 129 ? -5.256 -11.483 -1.924 1.00 91.75 129 TRP A N 1
ATOM 1055 C CA . TRP A 1 129 ? -3.806 -11.304 -1.696 1.00 91.75 129 TRP A CA 1
ATOM 1056 C C . TRP A 1 129 ? -3.234 -12.250 -0.628 1.00 91.75 129 TRP A C 1
ATOM 1058 O O . TRP A 1 129 ? -3.759 -12.346 0.490 1.00 91.75 129 TRP A O 1
ATOM 1068 N N . ASP A 1 130 ? -2.146 -12.945 -0.957 1.00 88.94 130 ASP A N 1
ATOM 1069 C CA . ASP A 1 130 ? -1.463 -13.861 -0.034 1.00 88.94 130 ASP A CA 1
ATOM 1070 C C . ASP A 1 130 ? -0.429 -13.118 0.807 1.00 88.94 130 ASP A C 1
ATOM 1072 O O . ASP A 1 130 ? -0.277 -13.376 2.004 1.00 88.94 130 ASP A O 1
ATOM 1076 N N . VAL A 1 131 ? 0.252 -12.156 0.182 1.00 89.62 131 VAL A N 1
ATOM 1077 C CA . VAL A 1 131 ? 1.258 -11.311 0.818 1.00 89.62 131 VAL A CA 1
ATOM 1078 C C . VAL A 1 131 ? 1.038 -9.861 0.421 1.00 89.62 131 VAL A C 1
ATOM 1080 O O . VAL A 1 131 ? 0.782 -9.563 -0.743 1.00 89.62 131 VAL A O 1
ATOM 1083 N N . ILE A 1 132 ? 1.176 -8.960 1.388 1.00 93.19 132 ILE A N 1
ATOM 1084 C CA . ILE A 1 132 ? 1.220 -7.520 1.167 1.00 93.19 132 ILE A CA 1
ATOM 1085 C C . ILE A 1 132 ? 2.497 -6.979 1.810 1.00 93.19 132 ILE A C 1
ATOM 1087 O O . ILE A 1 132 ? 2.696 -7.122 3.017 1.00 93.19 132 ILE A O 1
ATOM 1091 N N . LEU A 1 133 ? 3.359 -6.361 1.011 1.00 93.06 133 LEU A N 1
ATOM 1092 C CA . LEU A 1 133 ? 4.540 -5.634 1.464 1.00 93.06 133 LEU A CA 1
ATOM 1093 C C . LEU A 1 133 ? 4.273 -4.130 1.371 1.00 93.06 133 LEU A C 1
ATOM 1095 O O . LEU A 1 133 ? 3.802 -3.638 0.351 1.00 93.06 133 LEU A O 1
ATOM 1099 N N . ILE A 1 134 ? 4.576 -3.402 2.439 1.00 93.75 134 ILE A N 1
ATOM 1100 C CA . ILE A 1 134 ? 4.407 -1.953 2.527 1.00 93.75 134 ILE A CA 1
ATOM 1101 C C . ILE A 1 134 ? 5.790 -1.315 2.617 1.00 93.75 134 ILE A C 1
ATOM 1103 O O . ILE A 1 134 ? 6.354 -1.220 3.705 1.00 93.75 134 ILE A O 1
ATOM 1107 N N . ASP A 1 135 ? 6.332 -0.901 1.475 1.00 91.81 135 ASP A N 1
ATOM 1108 C CA . ASP A 1 135 ? 7.638 -0.241 1.339 1.00 91.81 135 ASP A CA 1
ATOM 1109 C C . ASP A 1 135 ? 7.526 1.246 0.948 1.00 91.81 135 ASP A C 1
ATOM 1111 O O . ASP A 1 135 ? 8.387 2.067 1.250 1.00 91.81 135 ASP A O 1
ATOM 1115 N N . GLY A 1 136 ? 6.381 1.653 0.422 1.00 91.75 136 GLY A N 1
ATOM 1116 C CA . GLY A 1 136 ? 5.988 3.033 0.177 1.00 91.75 136 GLY A CA 1
ATOM 1117 C C . GLY A 1 136 ? 4.577 3.315 0.697 1.00 91.75 136 GLY A C 1
ATOM 1118 O O . GLY A 1 136 ? 3.936 2.434 1.283 1.00 91.75 136 GLY A O 1
ATOM 1119 N N . PRO A 1 137 ? 4.076 4.543 0.506 1.00 94.12 137 PRO A N 1
ATOM 1120 C CA . PRO A 1 137 ? 4.735 5.675 -0.153 1.00 94.12 137 PRO A CA 1
ATOM 1121 C C . PRO A 1 137 ? 5.803 6.345 0.724 1.00 94.12 137 PRO A C 1
ATOM 1123 O O . PRO A 1 137 ? 6.005 5.979 1.888 1.00 94.12 137 PRO A O 1
ATOM 1126 N N . ARG A 1 138 ? 6.482 7.363 0.179 1.00 91.19 138 ARG A N 1
ATOM 1127 C CA . ARG A 1 138 ? 7.448 8.177 0.936 1.00 91.19 138 ARG A CA 1
ATOM 1128 C C . ARG A 1 138 ? 6.830 8.795 2.194 1.00 91.19 138 ARG A C 1
ATOM 1130 O O . ARG A 1 138 ? 5.672 9.212 2.224 1.00 91.19 138 ARG A O 1
ATOM 1137 N N . GLY A 1 139 ? 7.664 8.924 3.222 1.00 90.44 139 GLY A N 1
ATOM 1138 C CA . GLY A 1 139 ? 7.247 9.402 4.534 1.00 90.44 139 GLY A CA 1
ATOM 1139 C C . GLY A 1 139 ? 8.351 10.102 5.323 1.00 90.44 139 GLY A C 1
ATOM 1140 O O . GLY A 1 139 ? 8.411 9.896 6.521 1.00 90.44 139 GLY A O 1
ATOM 1141 N N . TYR A 1 140 ? 9.240 10.880 4.695 1.00 87.56 140 TYR A N 1
ATOM 1142 C CA . TYR A 1 140 ? 10.369 11.529 5.395 1.00 87.56 140 TYR A CA 1
ATOM 1143 C C . TYR A 1 140 ? 10.203 13.045 5.636 1.00 87.56 140 TYR A C 1
ATOM 1145 O O . TYR A 1 140 ? 11.126 13.687 6.133 1.00 87.56 140 TYR A O 1
ATOM 1153 N N . TRP A 1 141 ? 9.046 13.631 5.308 1.00 93.62 141 TRP A N 1
ATOM 1154 C CA . TRP A 1 141 ? 8.705 15.032 5.609 1.00 93.62 141 TRP A CA 1
ATOM 1155 C C . TRP A 1 141 ? 7.222 15.169 6.001 1.00 93.62 141 TRP A C 1
ATOM 1157 O O . TRP A 1 141 ? 6.433 14.293 5.645 1.00 93.62 141 TRP A O 1
ATOM 1167 N N . PRO A 1 142 ? 6.811 16.223 6.734 1.00 94.50 142 PRO A N 1
ATOM 1168 C CA . PRO A 1 142 ? 5.463 16.316 7.313 1.00 94.50 142 PRO A CA 1
ATOM 1169 C C . PRO A 1 142 ? 4.317 16.230 6.294 1.00 94.50 142 PRO A C 1
ATOM 1171 O O . PRO A 1 142 ? 3.276 15.647 6.580 1.00 94.50 142 PRO A O 1
ATOM 1174 N N . GLU A 1 143 ? 4.509 16.782 5.101 1.00 96.44 143 GLU A N 1
ATOM 1175 C CA . GLU A 1 143 ? 3.539 16.801 4.004 1.00 96.44 143 GLU A CA 1
ATOM 1176 C C . GLU A 1 143 ? 3.619 15.555 3.115 1.00 96.44 143 GLU A C 1
ATOM 1178 O O . GLU A 1 143 ? 2.842 15.435 2.169 1.00 96.44 143 GLU A O 1
ATOM 1183 N N . ALA A 1 144 ? 4.554 14.641 3.382 1.00 95.12 144 ALA A N 1
ATOM 1184 C CA . ALA A 1 144 ? 4.637 13.381 2.662 1.00 95.12 144 ALA A CA 1
ATOM 1185 C C . ALA A 1 144 ? 3.398 12.525 2.959 1.00 95.12 144 ALA A C 1
ATOM 1187 O O . ALA A 1 144 ? 2.910 12.559 4.094 1.00 95.12 144 ALA A O 1
ATOM 1188 N N . PRO A 1 145 ? 2.954 11.688 2.007 1.00 95.50 145 PRO A N 1
ATOM 1189 C CA . PRO A 1 145 ? 1.850 10.755 2.205 1.00 95.50 145 PRO A CA 1
ATOM 1190 C C . PRO A 1 145 ? 1.927 9.930 3.491 1.00 95.50 145 PRO A C 1
ATOM 1192 O O . PRO A 1 145 ? 0.946 9.829 4.236 1.00 95.50 145 PRO A O 1
ATOM 1195 N N . GLY A 1 146 ? 3.109 9.357 3.748 1.00 93.81 146 GLY A N 1
ATOM 1196 C CA . GLY A 1 146 ? 3.311 8.365 4.793 1.00 93.81 146 GLY A CA 1
ATOM 1197 C C . GLY A 1 146 ? 2.604 7.038 4.512 1.00 93.81 146 GLY A C 1
ATOM 1198 O O . GLY A 1 146 ? 1.663 6.948 3.726 1.00 93.81 146 GLY A O 1
ATOM 1199 N N . ARG A 1 147 ? 3.017 5.977 5.208 1.00 94.81 147 ARG A N 1
ATOM 1200 C CA . ARG A 1 147 ? 2.501 4.617 4.971 1.00 94.81 147 ARG A CA 1
ATOM 1201 C C . ARG A 1 147 ? 1.135 4.337 5.597 1.00 94.81 147 ARG A C 1
ATOM 1203 O O . ARG A 1 147 ? 0.632 3.226 5.495 1.00 94.81 147 ARG A O 1
ATOM 1210 N N . MET A 1 148 ? 0.502 5.329 6.219 1.00 95.62 148 MET A N 1
ATOM 1211 C CA . MET A 1 148 ? -0.722 5.151 7.009 1.00 95.62 148 MET A CA 1
ATOM 1212 C C . MET A 1 148 ? -1.887 4.607 6.176 1.00 95.62 148 MET A C 1
ATOM 1214 O O . MET A 1 148 ? -2.527 3.642 6.595 1.00 95.62 148 MET A O 1
ATOM 1218 N N . SER A 1 149 ? -2.129 5.168 4.985 1.00 96.75 149 SER A N 1
ATOM 1219 C CA . SER A 1 149 ? -3.182 4.671 4.089 1.00 96.75 149 SER A CA 1
ATOM 1220 C C . SER A 1 149 ? -2.866 3.290 3.534 1.00 96.75 149 SER A C 1
ATOM 1222 O O . SER A 1 149 ? -3.757 2.448 3.462 1.00 96.75 149 SER A O 1
ATOM 1224 N N . ALA A 1 150 ? -1.600 3.013 3.204 1.00 96.94 150 ALA A N 1
ATOM 1225 C CA . ALA A 1 150 ? -1.177 1.687 2.756 1.00 96.94 150 ALA A CA 1
ATOM 1226 C C . ALA A 1 150 ? -1.371 0.634 3.866 1.00 96.94 150 ALA A C 1
ATOM 1228 O O . ALA A 1 150 ? -1.938 -0.427 3.617 1.00 96.94 150 ALA A O 1
ATOM 1229 N N . ILE A 1 151 ? -1.000 0.955 5.112 1.00 95.12 151 ILE A N 1
ATOM 1230 C CA . ILE A 1 151 ? -1.201 0.103 6.297 1.00 95.12 151 ILE A CA 1
ATOM 1231 C C . ILE A 1 151 ? -2.689 -0.158 6.534 1.00 95.12 151 ILE A C 1
ATOM 1233 O O . ILE A 1 151 ? -3.093 -1.316 6.666 1.00 95.12 151 ILE A O 1
ATOM 1237 N N . PHE A 1 152 ? -3.516 0.889 6.559 1.00 95.31 152 PHE A N 1
ATOM 1238 C CA . PHE A 1 152 ? -4.957 0.746 6.759 1.00 95.31 152 PHE A CA 1
ATOM 1239 C C . PHE A 1 152 ? -5.600 -0.086 5.641 1.00 95.31 152 PHE A C 1
ATOM 1241 O O . PHE A 1 152 ? -6.295 -1.065 5.926 1.00 95.31 152 PHE A O 1
ATOM 1248 N N . THR A 1 153 ? -5.308 0.246 4.383 1.00 96.69 153 THR A N 1
ATOM 1249 C CA . THR A 1 153 ? -5.824 -0.436 3.187 1.00 96.69 153 THR A CA 1
ATOM 1250 C C . THR A 1 153 ? -5.428 -1.909 3.173 1.00 96.69 153 THR A C 1
ATOM 1252 O O . THR A 1 153 ? -6.299 -2.769 3.044 1.00 96.69 153 THR A O 1
ATOM 1255 N N . ALA A 1 154 ? -4.151 -2.232 3.404 1.00 95.12 154 ALA A N 1
ATOM 1256 C CA . ALA A 1 154 ? -3.677 -3.613 3.513 1.00 95.12 154 ALA A CA 1
ATOM 1257 C C . ALA A 1 154 ? -4.432 -4.388 4.600 1.00 95.12 154 ALA A C 1
ATOM 1259 O O . ALA A 1 154 ? -4.818 -5.544 4.410 1.00 95.12 154 ALA A O 1
ATOM 1260 N N . SER A 1 155 ? -4.694 -3.731 5.732 1.00 92.12 155 SER A N 1
ATOM 1261 C CA . SER A 1 155 ? -5.446 -4.316 6.834 1.00 92.12 155 SER A CA 1
ATOM 1262 C C . SER A 1 155 ? -6.898 -4.639 6.445 1.00 92.12 155 SER A C 1
ATOM 1264 O O . SER A 1 155 ? -7.429 -5.675 6.853 1.00 92.12 155 SER A O 1
ATOM 1266 N N . VAL A 1 156 ? -7.548 -3.784 5.651 1.00 93.06 156 VAL A N 1
ATOM 1267 C CA . VAL A 1 156 ? -8.926 -3.994 5.188 1.00 93.06 156 VAL A CA 1
ATOM 1268 C C . VAL A 1 156 ? -8.976 -5.070 4.106 1.00 93.06 156 VAL A C 1
ATOM 1270 O O . VAL A 1 156 ? -9.822 -5.961 4.200 1.00 93.06 156 VAL A O 1
ATOM 1273 N N . LEU A 1 157 ? -8.053 -5.050 3.137 1.00 92.75 157 LEU A N 1
ATOM 1274 C CA . LEU A 1 157 ? -7.939 -6.074 2.090 1.00 92.75 157 LEU A CA 1
ATOM 1275 C C . LEU A 1 157 ? -7.767 -7.472 2.702 1.00 92.75 157 LEU A C 1
ATOM 1277 O O . LEU A 1 157 ? -8.521 -8.390 2.384 1.00 92.75 157 LEU A O 1
ATOM 1281 N N . ALA A 1 158 ? -6.856 -7.618 3.669 1.00 89.81 158 ALA A N 1
ATOM 1282 C CA . ALA A 1 158 ? -6.617 -8.891 4.350 1.00 89.81 158 ALA A CA 1
ATOM 1283 C C . ALA A 1 158 ? -7.849 -9.424 5.108 1.00 89.81 158 ALA A C 1
ATOM 1285 O O . ALA A 1 158 ? -8.046 -10.637 5.200 1.00 89.81 158 ALA A O 1
ATOM 1286 N N . ARG A 1 159 ? -8.688 -8.541 5.669 1.00 87.00 159 ARG A N 1
ATOM 1287 C CA . ARG A 1 159 ? -9.890 -8.944 6.424 1.00 87.00 159 ARG A CA 1
ATOM 1288 C C . ARG A 1 159 ? -11.128 -9.135 5.552 1.00 87.00 159 ARG A C 1
ATOM 1290 O O . ARG A 1 159 ? -12.017 -9.885 5.953 1.00 87.00 159 ARG A O 1
ATOM 1297 N N . SER A 1 160 ? -11.186 -8.468 4.402 1.00 86.69 160 SER A N 1
ATOM 1298 C CA . SER A 1 160 ? -12.344 -8.466 3.494 1.00 86.69 160 SER A CA 1
ATOM 1299 C C . SER A 1 160 ? -12.265 -9.552 2.413 1.00 86.69 160 SER A C 1
ATOM 1301 O O . SER A 1 160 ? -13.203 -9.707 1.633 1.00 86.69 160 SER A O 1
ATOM 1303 N N . LYS A 1 161 ? -11.181 -10.341 2.412 1.00 82.25 161 LYS A N 1
ATOM 1304 C CA . LYS A 1 161 ? -10.975 -11.544 1.596 1.00 82.25 161 LYS A CA 1
ATOM 1305 C C . LYS A 1 161 ? -12.194 -12.481 1.667 1.00 82.25 161 LYS A C 1
ATOM 1307 O O . LYS A 1 161 ? -12.615 -12.878 2.759 1.00 82.25 161 LYS A O 1
ATOM 1312 N N . LYS A 1 162 ? -12.769 -12.823 0.507 1.00 74.88 162 LYS A N 1
ATOM 1313 C CA . LYS A 1 162 ? -14.035 -13.583 0.403 1.00 74.88 162 LYS A CA 1
ATOM 1314 C C . LYS A 1 162 ? -13.813 -15.104 0.393 1.00 74.88 162 LYS A C 1
ATOM 1316 O O . LYS A 1 162 ? -14.721 -15.848 0.761 1.00 74.88 162 LYS A O 1
ATOM 1321 N N . GLY A 1 163 ? -12.626 -15.571 -0.003 1.00 66.75 163 GLY A N 1
ATOM 1322 C CA . GLY A 1 163 ? -12.300 -16.995 -0.123 1.00 66.75 163 GLY A CA 1
ATOM 1323 C C . GLY A 1 163 ? -11.964 -17.711 1.195 1.00 66.75 163 GLY A C 1
ATOM 1324 O O . GLY A 1 163 ? -11.653 -17.101 2.217 1.00 66.75 163 GLY A O 1
ATOM 1325 N N . GLY A 1 164 ? -11.969 -19.050 1.158 1.00 60.31 164 GLY A N 1
ATOM 1326 C CA . GLY A 1 164 ? -11.489 -19.930 2.241 1.00 60.31 164 GLY A CA 1
ATOM 1327 C C . GLY A 1 164 ? -9.960 -20.069 2.316 1.00 60.31 164 GLY A C 1
ATOM 1328 O O . GLY A 1 164 ? -9.455 -20.969 2.986 1.00 60.31 164 GLY A O 1
ATOM 1329 N N . ASN A 1 165 ? -9.237 -19.213 1.594 1.00 59.06 165 ASN A N 1
ATOM 1330 C CA . ASN A 1 165 ? -7.784 -19.217 1.486 1.00 59.06 165 ASN A CA 1
ATOM 1331 C C . ASN A 1 165 ? -7.092 -18.929 2.838 1.00 59.06 165 ASN A C 1
ATOM 1333 O O . ASN A 1 165 ? -7.693 -18.329 3.738 1.00 59.06 165 ASN A O 1
ATOM 1337 N N . PRO A 1 166 ? -5.816 -19.332 2.997 1.00 66.56 166 PRO A N 1
ATOM 1338 C CA . PRO A 1 166 ? -5.039 -19.037 4.194 1.00 66.56 166 PRO A CA 1
ATOM 1339 C C . PRO A 1 166 ? -4.872 -17.524 4.417 1.00 66.56 166 PRO A C 1
ATOM 1341 O O . PRO A 1 166 ? -5.132 -16.691 3.546 1.00 66.56 166 PRO A O 1
ATOM 1344 N N . LYS A 1 167 ? -4.464 -17.175 5.643 1.00 77.06 167 LYS A N 1
ATOM 1345 C CA . LYS A 1 167 ? -4.290 -15.791 6.110 1.00 77.06 167 LYS A CA 1
ATOM 1346 C C . LYS A 1 167 ? -3.335 -15.006 5.200 1.00 77.06 167 LYS A C 1
ATOM 1348 O O . LYS A 1 167 ? -2.272 -15.519 4.873 1.00 77.06 167 LYS A O 1
ATOM 1353 N N . THR A 1 168 ? -3.662 -13.745 4.916 1.00 84.94 168 THR A N 1
ATOM 1354 C CA . THR A 1 168 ? -2.732 -12.799 4.283 1.00 84.94 168 THR A CA 1
ATOM 1355 C C . THR A 1 168 ? -1.593 -12.447 5.241 1.00 84.94 168 THR A C 1
ATOM 1357 O O . THR A 1 168 ? -1.827 -12.154 6.421 1.00 84.94 168 THR A O 1
ATOM 1360 N N . HIS A 1 169 ? -0.367 -12.461 4.728 1.00 85.38 169 HIS A N 1
ATOM 1361 C CA . HIS A 1 169 ? 0.828 -11.998 5.423 1.00 85.38 169 HIS A CA 1
ATOM 1362 C C . HIS A 1 169 ? 1.095 -10.532 5.085 1.00 85.38 169 HIS A C 1
ATOM 1364 O O . HIS A 1 169 ? 1.235 -10.193 3.917 1.00 85.38 169 HIS A O 1
ATOM 1370 N N . ILE A 1 170 ? 1.174 -9.666 6.096 1.00 86.88 170 ILE A N 1
ATOM 1371 C CA . ILE A 1 170 ? 1.474 -8.240 5.904 1.00 86.88 170 ILE A CA 1
ATOM 1372 C C . ILE A 1 170 ? 2.849 -7.936 6.493 1.00 86.88 170 ILE A C 1
ATOM 1374 O O . ILE A 1 170 ? 3.103 -8.272 7.655 1.00 86.88 170 ILE A O 1
ATOM 1378 N N . PHE A 1 171 ? 3.691 -7.282 5.696 1.00 86.56 171 PHE A N 1
ATOM 1379 C CA . PHE A 1 171 ? 5.021 -6.808 6.059 1.00 86.56 171 PHE A CA 1
ATOM 1380 C C . PHE A 1 171 ? 5.097 -5.293 5.897 1.00 86.56 171 PHE A C 1
ATOM 1382 O O . PHE A 1 171 ? 4.670 -4.759 4.877 1.00 86.56 171 PHE A O 1
ATOM 1389 N N . VAL A 1 172 ? 5.671 -4.606 6.883 1.00 85.62 172 VAL A N 1
ATOM 1390 C CA . VAL A 1 172 ? 5.954 -3.165 6.808 1.00 85.62 172 VAL A CA 1
ATOM 1391 C C . VAL A 1 172 ? 7.467 -2.984 6.768 1.00 85.62 172 VAL A C 1
ATOM 1393 O O . VAL A 1 172 ? 8.167 -3.413 7.692 1.00 85.62 172 VAL A O 1
ATOM 1396 N N . HIS A 1 173 ? 7.970 -2.414 5.676 1.00 80.44 173 HIS A N 1
ATOM 1397 C CA . HIS A 1 173 ? 9.393 -2.176 5.464 1.00 80.44 173 HIS A CA 1
ATOM 1398 C C . HIS A 1 173 ? 9.905 -1.023 6.347 1.00 80.44 173 HIS A C 1
ATOM 1400 O O . HIS A 1 173 ? 9.120 -0.170 6.750 1.00 80.44 173 HIS A O 1
ATOM 1406 N N . ASP A 1 174 ? 11.201 -0.989 6.682 1.00 70.94 174 ASP A N 1
ATOM 1407 C CA . ASP A 1 174 ? 11.859 0.083 7.460 1.00 70.94 174 ASP A CA 1
ATOM 1408 C C . ASP A 1 174 ? 11.050 0.639 8.647 1.00 70.94 174 ASP A C 1
ATOM 1410 O O . ASP A 1 174 ? 10.771 1.836 8.761 1.00 70.94 174 ASP A O 1
ATOM 1414 N N . PHE A 1 175 ? 10.676 -0.248 9.570 1.00 70.81 175 PHE A N 1
ATOM 1415 C CA . PHE A 1 175 ? 9.771 0.036 10.690 1.00 70.81 175 PHE A CA 1
ATOM 1416 C C . PHE A 1 175 ? 10.412 0.841 11.844 1.00 70.81 175 PHE A C 1
ATOM 1418 O O . PHE A 1 175 ? 10.278 0.527 13.032 1.00 70.81 175 PHE A O 1
ATOM 1425 N N . HIS A 1 176 ? 11.169 1.883 11.520 1.00 70.69 176 HIS A N 1
ATOM 1426 C CA . HIS A 1 176 ? 11.808 2.768 12.499 1.00 70.69 176 HIS A CA 1
ATOM 1427 C C . HIS A 1 176 ? 11.013 4.036 12.764 1.00 70.69 176 HIS A C 1
ATOM 1429 O O . HIS A 1 176 ? 11.177 4.659 13.811 1.00 70.69 176 HIS A O 1
ATOM 1435 N N . GLN A 1 177 ? 10.131 4.407 11.841 1.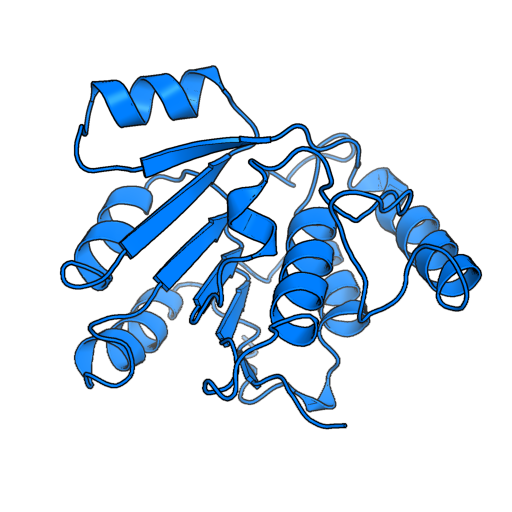00 78.12 177 GLN A N 1
ATOM 1436 C CA . GLN A 1 177 ? 9.357 5.628 11.963 1.00 78.12 177 GLN A CA 1
ATOM 1437 C C . GLN A 1 177 ? 8.231 5.450 12.974 1.00 78.12 177 GLN A C 1
ATOM 1439 O O . GLN A 1 177 ? 7.430 4.521 12.882 1.00 78.12 177 GLN A O 1
ATOM 1444 N N . GLN A 1 178 ? 8.145 6.369 13.937 1.00 85.81 178 GLN A N 1
ATOM 1445 C CA . GLN A 1 178 ? 7.127 6.327 14.987 1.00 85.81 178 GLN A CA 1
ATOM 1446 C C . GLN A 1 178 ? 5.701 6.269 14.412 1.00 85.81 178 GLN A C 1
ATOM 1448 O O . GLN A 1 178 ? 4.855 5.563 14.956 1.00 85.81 178 GLN A O 1
ATOM 1453 N N . VAL A 1 179 ? 5.449 6.968 13.301 1.00 87.31 179 VAL A N 1
ATOM 1454 C CA . VAL A 1 179 ? 4.149 6.978 12.611 1.00 87.31 179 VAL A CA 1
ATOM 1455 C C . VAL A 1 179 ? 3.768 5.586 12.110 1.00 87.31 179 VAL A C 1
ATOM 1457 O O . VAL A 1 179 ? 2.655 5.123 12.371 1.00 87.31 179 VAL A O 1
ATOM 1460 N N . ASP A 1 180 ? 4.704 4.891 11.462 1.00 87.31 180 ASP A N 1
ATOM 1461 C CA . ASP A 1 180 ? 4.496 3.530 10.964 1.00 87.31 180 ASP A CA 1
ATOM 1462 C C . ASP A 1 180 ? 4.206 2.576 12.128 1.00 87.31 180 ASP A C 1
ATOM 1464 O O . ASP A 1 180 ? 3.300 1.749 12.025 1.00 87.31 180 ASP A O 1
ATOM 1468 N N . ARG A 1 181 ? 4.892 2.747 13.272 1.00 84.94 181 ARG A N 1
ATOM 1469 C CA . ARG A 1 181 ? 4.642 1.959 14.493 1.00 84.94 181 ARG A CA 1
ATOM 1470 C C . ARG A 1 181 ? 3.243 2.161 15.046 1.00 84.94 181 ARG A C 1
ATOM 1472 O O . ARG A 1 181 ? 2.522 1.192 15.252 1.00 84.94 181 ARG A O 1
ATOM 1479 N N . ILE A 1 182 ? 2.856 3.415 15.261 1.00 89.19 182 ILE A N 1
ATOM 1480 C CA . ILE A 1 182 ? 1.558 3.764 15.844 1.00 89.19 182 ILE A CA 1
ATOM 1481 C C . ILE A 1 182 ? 0.418 3.276 14.947 1.00 89.19 182 ILE A C 1
ATOM 1483 O O . ILE A 1 182 ? -0.522 2.650 15.429 1.00 89.19 182 ILE A O 1
ATOM 1487 N N . THR A 1 183 ? 0.497 3.541 13.642 1.00 89.88 183 THR A N 1
ATOM 1488 C CA . THR A 1 183 ? -0.565 3.140 12.707 1.00 89.88 183 THR A CA 1
ATOM 1489 C C . THR A 1 183 ? -0.630 1.635 12.498 1.00 89.88 183 THR A C 1
ATOM 1491 O O . THR A 1 183 ? -1.718 1.077 12.376 1.00 89.88 183 THR A O 1
ATOM 1494 N N . SER A 1 184 ? 0.510 0.951 12.530 1.00 88.12 184 SER A N 1
ATOM 1495 C CA . SER A 1 184 ? 0.549 -0.507 12.471 1.00 88.12 184 SER A CA 1
ATOM 1496 C C . SER A 1 184 ? -0.009 -1.151 13.738 1.00 88.12 184 SER A C 1
ATOM 1498 O O . SER A 1 184 ? -0.820 -2.068 13.633 1.00 88.12 184 SER A O 1
ATOM 1500 N N . ASP A 1 185 ? 0.342 -0.653 14.924 1.00 84.69 185 ASP A N 1
ATOM 1501 C CA . ASP A 1 185 ? -0.250 -1.103 16.190 1.00 84.69 185 ASP A CA 1
ATOM 1502 C C . ASP A 1 185 ? -1.779 -0.955 16.174 1.00 84.69 185 ASP A C 1
ATOM 1504 O O . ASP A 1 185 ? -2.503 -1.868 16.577 1.00 84.69 185 ASP A O 1
ATOM 1508 N N . GLU A 1 186 ? -2.263 0.180 15.668 1.00 87.62 186 GLU A N 1
ATOM 1509 C CA . GLU A 1 186 ? -3.686 0.505 15.608 1.00 87.62 186 GLU A CA 1
ATOM 1510 C C . GLU A 1 186 ? -4.447 -0.376 14.603 1.00 87.62 186 GLU A C 1
ATOM 1512 O O . GLU A 1 186 ? -5.468 -0.975 14.942 1.00 87.62 186 GLU A O 1
ATOM 1517 N N . PHE A 1 187 ? -3.965 -0.482 13.361 1.00 88.69 187 PHE A N 1
ATOM 1518 C CA . PHE A 1 187 ? -4.757 -1.061 12.268 1.00 88.69 187 PHE A CA 1
ATOM 1519 C C . PHE A 1 187 ? -4.459 -2.526 11.980 1.00 88.69 187 PHE A C 1
ATOM 1521 O O . PHE A 1 187 ? -5.289 -3.214 11.383 1.00 88.69 187 PHE A O 1
ATOM 1528 N N . LEU A 1 188 ? -3.310 -3.041 12.405 1.00 83.94 188 LEU A N 1
ATOM 1529 C CA . LEU A 1 188 ? -2.938 -4.442 12.213 1.00 83.94 188 LEU A CA 1
ATOM 1530 C C . LEU A 1 188 ? -3.197 -5.274 13.495 1.00 83.94 188 LEU A C 1
ATOM 1532 O O . LEU A 1 188 ? -3.426 -6.481 13.405 1.00 83.94 188 LEU A O 1
ATOM 1536 N N . CYS A 1 189 ? -3.362 -4.621 14.652 1.00 67.50 189 CYS A N 1
ATOM 1537 C CA . CYS A 1 189 ? -3.576 -5.209 15.984 1.00 67.50 189 CYS A CA 1
ATOM 1538 C C . CYS A 1 189 ? -2.348 -5.968 16.520 1.00 67.50 189 CYS A C 1
ATOM 1540 O O . CYS A 1 189 ? -1.795 -6.847 15.852 1.00 67.50 189 CYS A O 1
ATOM 1542 N N . LYS A 1 190 ? -1.970 -5.693 17.775 1.00 61.12 190 LYS A N 1
ATOM 1543 C CA . LYS A 1 190 ? -0.800 -6.300 18.437 1.00 61.12 190 LYS A CA 1
ATOM 1544 C C . LYS A 1 190 ? -0.907 -7.811 18.589 1.00 61.12 190 LYS A C 1
ATOM 1546 O O . LYS A 1 190 ? 0.092 -8.513 18.504 1.00 61.12 190 LYS A O 1
ATOM 1551 N N . GLU A 1 191 ? -2.111 -8.337 18.776 1.00 54.75 191 GLU A N 1
ATOM 1552 C CA . GLU A 1 191 ? -2.354 -9.763 19.015 1.00 54.75 191 GLU A CA 1
ATOM 1553 C C . GLU A 1 191 ? -2.063 -10.626 17.779 1.00 54.75 191 GLU A C 1
ATOM 1555 O O . GLU A 1 191 ? -1.903 -11.841 17.884 1.00 54.75 191 GLU A O 1
ATOM 1560 N N . ASN A 1 192 ? -1.991 -10.012 16.595 1.00 53.31 192 ASN A N 1
ATOM 1561 C CA . ASN A 1 192 ? -1.645 -10.704 15.358 1.00 53.31 192 ASN A CA 1
ATOM 1562 C C . ASN A 1 192 ? -0.131 -10.717 15.085 1.00 53.31 192 ASN A C 1
ATOM 1564 O O . ASN A 1 192 ? 0.279 -11.277 14.063 1.00 53.31 192 ASN A O 1
ATOM 1568 N N . LEU A 1 193 ? 0.678 -10.112 15.960 1.00 55.88 193 LEU A N 1
ATOM 1569 C CA . LEU A 1 193 ? 2.130 -10.038 15.850 1.00 55.88 193 LEU A CA 1
ATOM 1570 C C . LEU A 1 193 ? 2.758 -11.406 16.133 1.00 55.88 193 LEU A C 1
ATOM 1572 O O . LEU A 1 193 ? 2.730 -11.904 17.255 1.00 55.88 193 LEU A O 1
ATOM 1576 N N . VAL A 1 194 ? 3.340 -12.027 15.109 1.00 53.56 194 VAL A N 1
ATOM 1577 C CA . VAL A 1 194 ? 3.972 -13.353 15.247 1.00 53.56 194 VAL A CA 1
ATOM 1578 C C . VAL A 1 194 ? 5.439 -13.243 15.683 1.00 53.56 194 VAL A C 1
ATOM 1580 O O . VAL A 1 194 ? 5.986 -14.190 16.248 1.00 53.56 194 VAL A O 1
ATOM 1583 N N . LYS A 1 195 ? 6.086 -12.099 15.434 1.00 53.88 195 LYS A N 1
ATOM 1584 C CA . LYS A 1 195 ? 7.474 -11.814 15.818 1.00 53.88 195 LYS A CA 1
ATOM 1585 C C . LYS A 1 195 ? 7.729 -10.309 15.714 1.00 53.88 195 LYS A C 1
ATOM 1587 O O . LYS A 1 195 ? 7.489 -9.765 14.645 1.00 53.88 195 LYS A O 1
ATOM 1592 N N . SER A 1 196 ? 8.232 -9.676 16.774 1.00 45.53 196 SER A N 1
ATOM 1593 C CA . SER A 1 196 ? 8.943 -8.393 16.705 1.00 45.53 196 SER A CA 1
ATOM 1594 C C . SER A 1 196 ? 10.438 -8.654 16.863 1.00 45.53 196 SER A C 1
ATOM 1596 O O . SER A 1 196 ? 10.849 -9.498 17.659 1.00 45.53 196 SER A O 1
ATOM 1598 N N . MET A 1 197 ? 11.264 -7.952 16.094 1.00 44.91 197 MET A N 1
ATOM 1599 C CA . MET A 1 197 ? 12.687 -7.822 16.393 1.00 44.91 197 MET A CA 1
ATOM 1600 C C . MET A 1 197 ? 12.922 -6.382 16.825 1.00 44.91 197 MET A C 1
ATOM 1602 O O . MET A 1 197 ? 12.716 -5.456 16.040 1.00 44.91 197 MET A O 1
ATOM 1606 N N . ASP A 1 198 ? 13.266 -6.211 18.094 1.00 36.94 198 ASP A N 1
ATOM 1607 C CA . ASP A 1 198 ? 13.795 -4.958 18.613 1.00 36.94 198 ASP A CA 1
ATOM 1608 C C . ASP A 1 198 ? 15.309 -4.944 18.353 1.00 36.94 198 ASP A C 1
ATOM 1610 O O . ASP A 1 198 ? 15.961 -5.990 18.439 1.00 36.94 198 ASP A O 1
ATOM 1614 N N . MET A 1 199 ? 15.845 -3.780 17.977 1.00 31.02 199 MET A N 1
ATOM 1615 C CA . MET A 1 199 ? 17.267 -3.486 18.177 1.00 31.02 199 MET A CA 1
ATOM 1616 C C . MET A 1 199 ? 17.434 -2.884 19.562 1.00 31.02 199 MET A C 1
ATOM 1618 O O . MET A 1 199 ? 16.610 -1.997 19.890 1.00 31.02 199 MET A O 1
#

InterPro domains:
  IPR006514 IRX15/GXM/AGM [PF21729] (30-198)
  IPR006514 IRX15/GXM/AGM [PTHR31444] (32-197)
  IPR006514 IRX15/GXM/AGM [TIGR01627] (31-198)

Secondary structure (DSSP, 8-state):
----EEE---SSSHHHHHHHHHHTTSSTT-EEEEE---TTHHHHHHHTTTSEEEEEES-HHHHHHHHHH-TT-EEEE------GGGHHHHHHHHHHHTTTTS-SS--GGG---TTS---S-GGGGT---SEEEE--S--SSTTS--THHHHHHHHHHHHH--SSPPPPEEEESSTTSHHHHHHHHHHH-GGGBS-----

Foldseek 3Di:
DQFAQEAEDDAPCPLVVLLVCLVVVVQLAFEEEEEDDDPCQVVVCVSNVNYHYEYEEQDPVVQVVCCVVPVSYHYYYAHQPAFQLCLVVLLVQLVVCCVPQNPLADQLCPGPRNLRGNPDDPVLLQDQGQEYEYPDDDHPDGRGRDCLSVLQHVSRSQVNHPDPDGGHYYYYYPNPDPSSVVSNCRRVPPVSHPDHDDD

Nearest PDB structures (foldseek):
  3iv6-assembly2_B  TM=5.936E-01  e=1.907E-02  Cereibacter sphaeroides 2.4.1
  3cgg-assembly2_B  TM=5.874E-01  e=2.030E-02  Corynebacterium glutamicum ATCC 13032
  5cm2-assembly1_Z  TM=6.869E-01  e=3.432E-01  Yarrowia lipolytica CLIB122
  4g65-assembly1_B  TM=4.897E-01  e=4.316E-02  Vibrio vulnificus CMCP6
  4g65-assembly1_A  TM=4.937E-01  e=1.424E-01  Vibrio vulnificus CMCP6

pLDDT: mean 83.22, std 17.34, range [31.02, 97.75]

Solvent-accessible surface area (backbone atoms only — not comparable to full-atom values): 10996 Å² total; per-residue (Å²): 143,83,62,58,48,30,46,44,49,32,66,95,62,38,63,60,56,56,46,49,42,32,70,69,59,78,44,44,68,31,42,34,40,29,32,32,78,57,97,56,45,65,55,59,44,58,63,36,65,73,27,49,58,39,35,34,24,70,46,56,69,58,34,53,51,47,33,71,76,36,77,87,50,48,62,38,54,43,88,73,87,45,31,47,72,45,47,70,59,53,55,49,51,36,66,71,28,38,89,68,59,37,32,67,60,58,64,42,77,78,38,80,26,85,46,45,69,40,76,58,66,74,64,67,82,72,53,73,52,38,32,38,40,36,71,16,45,64,60,90,50,55,77,26,39,23,42,56,33,54,49,42,32,53,36,23,54,45,56,48,48,86,69,94,66,77,64,25,36,44,36,43,51,67,59,76,48,67,66,57,47,54,47,42,46,67,53,61,39,68,90,28,52,78,48,78,65,83,132

Radius of gyration: 15.76 Å; Cα contacts (8 Å, |Δi|>4): 370; chains: 1; bounding box: 38×40×39 Å

Sequence (199 aa):
MHRIRIIQNICLTQISNILLMFSKNVLSLAILLVFGLTHETLLWKALNHNGRTVFIDENRYYAAYIEEKYPEIEAYDVQYTTKLSEMKELIAGVKEQVRNECKPVQNLLFSECKLGLNDLPNQFYEVDWDVILIDGPRGYWPEAPGRMSAIFTASVLARSKKGGNPKTHIFVHDFHQQVDRITSDEFLCKENLVKSMDM